Protein AF-A0A8H7Z2L4-F1 (afdb_monomer)

Solvent-accessible surface area (backbone atoms only — not comparable to full-atom values): 18702 Å² total; per-residue (Å²): 104,49,47,48,49,64,94,59,57,79,84,38,68,64,42,48,49,54,36,51,56,53,49,49,40,51,74,58,28,47,62,45,77,66,64,16,61,71,36,66,30,51,65,48,101,89,44,62,66,82,86,81,53,77,44,75,47,91,56,71,69,80,38,80,55,61,40,60,54,26,51,51,49,30,53,49,49,54,54,35,65,42,72,30,76,72,39,66,90,51,100,66,76,43,63,50,88,52,73,88,64,34,40,53,75,31,80,71,80,82,55,75,74,62,64,65,76,72,62,79,84,82,77,90,83,92,80,92,78,92,71,87,84,75,90,73,78,84,77,85,69,69,71,62,61,69,34,44,37,45,41,34,34,30,52,85,93,45,78,43,70,74,59,50,46,72,53,41,45,67,17,77,37,32,37,40,42,24,35,25,47,43,59,73,76,52,83,43,88,92,66,42,78,70,45,57,34,83,63,48,76,43,81,46,88,33,63,35,74,76,50,79,61,52,72,48,65,90,75,30,74,82,48,53,63,59,74,72,65,79,66,96,70,91,78,95,81,79,98,70,96,72,71,82,82,68,75,77,74,85,80,80,73,87,55,87,96,41,60,59,60,78,89,74,78,82,58,67,68,57,54,52,51,51,52,46,46,33,52,37,90,89,14,60,48,47,52,53,56,54,54,57,69,69,55,86,68,125

Organism: Ajellomyces capsulatus (NCBI:txid5037)

Radius of gyration: 29.24 Å; Cα contacts (8 Å, |Δi|>4): 381; chains: 1; bounding box: 84×65×84 Å

pLDDT: mean 75.46, std 21.26, range [26.97, 96.5]

Structure (mmCIF, N/CA/C/O backbone):
data_AF-A0A8H7Z2L4-F1
#
_entry.id   AF-A0A8H7Z2L4-F1
#
loop_
_atom_site.group_PDB
_atom_site.id
_atom_site.type_symbol
_atom_site.label_atom_id
_atom_site.label_alt_id
_atom_site.label_comp_id
_atom_site.label_asym_id
_atom_site.label_entity_id
_atom_site.label_seq_id
_atom_site.pdbx_PDB_ins_code
_atom_site.Cartn_x
_atom_site.Cartn_y
_atom_site.Cartn_z
_atom_site.occupancy
_atom_site.B_iso_or_equiv
_atom_site.auth_seq_id
_atom_site.auth_comp_id
_atom_site.auth_asym_id
_atom_site.auth_atom_id
_atom_site.pdbx_PDB_model_num
ATOM 1 N N . MET A 1 1 ? -0.957 7.665 -10.471 1.00 89.44 1 MET A N 1
ATOM 2 C CA . MET A 1 1 ? -1.686 6.517 -9.924 1.00 89.44 1 MET A CA 1
ATOM 3 C C . MET A 1 1 ? -3.142 6.911 -9.876 1.00 89.44 1 MET A C 1
ATOM 5 O O . MET A 1 1 ? -3.409 8.000 -9.375 1.00 89.44 1 MET A O 1
ATOM 9 N N . SER A 1 2 ? -4.012 6.087 -10.447 1.00 92.75 2 SER A N 1
ATOM 10 C CA . SER A 1 2 ? -5.468 6.255 -10.434 1.00 92.75 2 SER A CA 1
ATOM 11 C C . SER A 1 2 ? -6.105 5.031 -9.784 1.00 92.75 2 SER A C 1
ATOM 13 O O . SER A 1 2 ? -5.589 3.922 -9.945 1.00 92.75 2 SER A O 1
ATOM 15 N N . ILE A 1 3 ? -7.185 5.226 -9.029 1.00 94.94 3 ILE A N 1
ATOM 16 C CA . ILE A 1 3 ? -7.937 4.142 -8.392 1.00 94.94 3 ILE A CA 1
ATOM 17 C C . ILE A 1 3 ? -9.415 4.351 -8.696 1.00 94.94 3 ILE A C 1
ATOM 19 O O . ILE A 1 3 ? -10.016 5.309 -8.220 1.00 94.94 3 ILE A O 1
ATOM 23 N N . GLU A 1 4 ? -9.999 3.428 -9.447 1.00 94.31 4 GLU A N 1
ATOM 24 C CA . GLU A 1 4 ? -11.413 3.420 -9.799 1.00 94.31 4 GLU A CA 1
ATOM 25 C C . GLU A 1 4 ? -12.149 2.428 -8.895 1.00 94.31 4 GLU A C 1
ATOM 27 O O . GLU A 1 4 ? -11.876 1.222 -8.907 1.00 94.31 4 GLU A O 1
ATOM 32 N N . ILE A 1 5 ? -13.077 2.938 -8.079 1.00 93.88 5 ILE A N 1
ATOM 33 C CA . ILE A 1 5 ? -13.900 2.132 -7.171 1.00 93.88 5 ILE A CA 1
ATOM 34 C C . ILE A 1 5 ? -15.350 2.163 -7.665 1.00 93.88 5 ILE A C 1
ATOM 36 O O . ILE A 1 5 ? -15.909 3.246 -7.841 1.00 93.88 5 ILE A O 1
ATOM 40 N N . PRO A 1 6 ? -16.006 1.004 -7.852 1.00 92.88 6 PRO A N 1
ATOM 41 C CA . PRO A 1 6 ? -17.349 0.958 -8.404 1.00 92.88 6 PRO A CA 1
ATOM 42 C C . PRO A 1 6 ? -18.333 1.655 -7.463 1.00 92.88 6 PRO A C 1
ATOM 44 O O . PRO A 1 6 ? -18.422 1.333 -6.278 1.00 92.88 6 PRO A O 1
ATOM 47 N N . GLY A 1 7 ? -19.094 2.602 -8.013 1.00 89.94 7 GLY A N 1
ATOM 48 C CA . GLY A 1 7 ? -20.085 3.385 -7.273 1.00 89.94 7 GLY A CA 1
ATOM 49 C C . GLY A 1 7 ? -19.534 4.624 -6.563 1.00 89.94 7 GLY A C 1
ATOM 50 O O . GLY A 1 7 ? -20.330 5.361 -5.985 1.00 89.94 7 GLY A O 1
ATOM 51 N N . LEU A 1 8 ? -18.224 4.873 -6.626 1.00 91.88 8 LEU A N 1
ATOM 52 C CA . LEU A 1 8 ? -17.616 6.134 -6.210 1.00 91.88 8 LEU A CA 1
ATOM 53 C C . LEU A 1 8 ? -17.169 6.922 -7.438 1.00 91.88 8 LEU A C 1
ATOM 55 O O . LEU A 1 8 ? -16.925 6.359 -8.506 1.00 91.88 8 LEU A O 1
ATOM 59 N N . ARG A 1 9 ? -17.087 8.237 -7.278 1.00 93.19 9 ARG A N 1
ATOM 60 C CA . ARG A 1 9 ? -16.536 9.134 -8.290 1.00 93.19 9 ARG A CA 1
ATOM 61 C C . ARG A 1 9 ? -15.033 9.293 -8.089 1.00 93.19 9 ARG A C 1
ATOM 63 O O . ARG A 1 9 ? -14.535 9.177 -6.971 1.00 93.19 9 ARG A O 1
ATOM 70 N N . ASP A 1 10 ? -14.328 9.647 -9.156 1.00 88.00 10 ASP A N 1
ATOM 71 C CA . ASP A 1 10 ? -12.874 9.851 -9.122 1.00 88.00 10 ASP A CA 1
ATOM 72 C C . ASP A 1 10 ? -12.462 11.021 -8.206 1.00 88.00 10 ASP A C 1
ATOM 74 O O . ASP A 1 10 ? -11.341 11.051 -7.700 1.00 88.00 10 ASP A O 1
ATOM 78 N N . ASP A 1 11 ? -13.369 11.981 -7.976 1.00 90.44 11 ASP A N 1
ATOM 79 C CA . ASP A 1 11 ? -13.186 13.124 -7.075 1.00 90.44 11 ASP A CA 1
ATOM 80 C C . ASP A 1 11 ? -13.625 12.864 -5.620 1.00 90.44 11 ASP A C 1
ATOM 82 O O . ASP A 1 11 ? -13.484 13.751 -4.772 1.00 90.44 11 ASP A O 1
ATOM 86 N N . ASP A 1 12 ? -14.114 11.660 -5.297 1.00 93.62 12 ASP A N 1
ATOM 87 C CA . ASP A 1 12 ? -14.439 11.293 -3.918 1.00 93.62 12 ASP A CA 1
ATOM 88 C C . ASP A 1 12 ? -13.169 11.173 -3.058 1.00 93.62 12 ASP A C 1
ATOM 90 O O . ASP A 1 12 ? -12.088 10.780 -3.504 1.00 93.62 12 ASP A O 1
ATOM 94 N N . SER A 1 13 ? -13.298 11.472 -1.764 1.00 91.00 13 SER A N 1
ATOM 95 C CA . SER A 1 13 ? -12.153 11.523 -0.847 1.00 91.00 13 SER A CA 1
ATOM 96 C C . SER A 1 13 ? -11.443 10.179 -0.672 1.00 91.00 13 SER A C 1
ATOM 98 O O . SER A 1 13 ? -10.229 10.155 -0.480 1.00 91.00 13 SER A O 1
ATOM 100 N N . LEU A 1 14 ? -12.174 9.060 -0.736 1.00 89.94 14 LEU A N 1
ATOM 101 C CA . LEU A 1 14 ? -11.621 7.728 -0.495 1.00 89.94 14 LEU A CA 1
ATOM 102 C C . LEU A 1 14 ? -10.642 7.284 -1.604 1.00 89.94 14 LEU A C 1
ATOM 104 O O . LEU A 1 14 ? -9.498 6.985 -1.253 1.00 89.94 14 LEU A O 1
ATOM 108 N N . PRO A 1 15 ? -11.010 7.259 -2.904 1.00 93.19 15 PRO A N 1
ATOM 109 C CA . PRO A 1 15 ? -10.070 6.948 -3.984 1.00 93.19 15 PRO A CA 1
ATOM 110 C C . PRO A 1 15 ? -8.834 7.854 -3.994 1.00 93.19 15 PRO A C 1
ATOM 112 O O . PRO A 1 15 ? -7.710 7.358 -4.091 1.00 93.19 15 PRO A O 1
ATOM 115 N N . VAL A 1 16 ? -9.027 9.166 -3.813 1.00 93.25 16 VAL A N 1
ATOM 116 C CA . VAL A 1 16 ? -7.931 10.149 -3.767 1.00 93.25 16 VAL A CA 1
ATOM 117 C C . VAL A 1 16 ? -6.978 9.855 -2.607 1.00 93.25 16 VAL A C 1
ATOM 119 O O . VAL A 1 16 ? -5.761 9.823 -2.790 1.00 93.25 16 VAL A O 1
ATOM 122 N N . PHE A 1 17 ? -7.516 9.593 -1.414 1.00 92.75 17 PHE A N 1
ATOM 123 C CA . PHE A 1 17 ? -6.707 9.284 -0.239 1.00 92.75 17 PHE A CA 1
ATOM 124 C C . PHE A 1 17 ? -5.927 7.976 -0.411 1.00 92.75 17 PHE A C 1
ATOM 126 O O . PHE A 1 17 ? -4.723 7.955 -0.167 1.00 92.75 17 PHE A O 1
ATOM 133 N N . LEU A 1 18 ? -6.575 6.908 -0.888 1.00 94.00 18 LEU A N 1
ATOM 134 C CA . LEU A 1 18 ? -5.918 5.622 -1.152 1.00 94.00 18 LEU A CA 1
ATOM 135 C C . LEU A 1 18 ? -4.778 5.768 -2.169 1.00 94.00 18 LEU A C 1
ATOM 137 O O . LEU A 1 18 ? -3.691 5.228 -1.951 1.00 94.00 18 LEU A O 1
ATOM 141 N N . ALA A 1 19 ? -4.995 6.541 -3.238 1.00 94.12 19 ALA A N 1
ATOM 142 C CA . ALA A 1 19 ? -3.983 6.782 -4.261 1.00 94.12 19 ALA A CA 1
ATOM 143 C C . ALA A 1 19 ? -2.753 7.490 -3.678 1.00 94.12 19 ALA A C 1
ATOM 145 O O . ALA A 1 19 ? -1.621 7.097 -3.965 1.00 94.12 19 ALA A O 1
ATOM 146 N N . GLU A 1 20 ? -2.951 8.485 -2.813 1.00 92.75 20 GLU A N 1
ATOM 147 C CA . GLU A 1 20 ? -1.846 9.196 -2.164 1.00 92.75 20 GLU A CA 1
ATOM 148 C C . GLU A 1 20 ? -1.133 8.353 -1.094 1.00 92.75 20 GLU A C 1
ATOM 150 O O . GLU A 1 20 ? 0.095 8.413 -0.991 1.00 92.75 20 GLU A O 1
ATOM 155 N N . MET A 1 21 ? -1.850 7.501 -0.349 1.00 91.94 21 MET A N 1
ATOM 156 C CA . MET A 1 21 ? -1.228 6.552 0.588 1.00 91.94 21 MET A CA 1
ATOM 157 C C . MET A 1 21 ? -0.293 5.572 -0.127 1.00 91.94 21 MET A C 1
ATOM 159 O O . MET A 1 21 ? 0.828 5.335 0.325 1.00 91.94 21 MET A O 1
ATOM 163 N N . MET A 1 22 ? -0.746 5.013 -1.250 1.00 92.44 22 MET A N 1
ATOM 164 C CA . MET A 1 22 ? 0.040 4.068 -2.042 1.00 92.44 22 MET A CA 1
ATOM 165 C C . MET A 1 22 ? 1.207 4.755 -2.755 1.00 92.44 22 MET A C 1
ATOM 167 O O . MET A 1 22 ? 2.320 4.226 -2.775 1.00 92.44 22 MET A O 1
ATOM 171 N N . ARG A 1 23 ? 0.979 5.956 -3.301 1.00 92.00 23 ARG A N 1
ATOM 172 C CA . ARG A 1 23 ? 2.022 6.770 -3.937 1.00 92.00 23 ARG A CA 1
ATOM 173 C C . ARG A 1 23 ? 3.150 7.093 -2.962 1.00 92.00 23 ARG A C 1
ATOM 175 O O . ARG A 1 23 ? 4.311 6.939 -3.330 1.00 92.00 23 ARG A O 1
ATOM 182 N N . GLU A 1 24 ? 2.829 7.525 -1.743 1.00 91.06 24 GLU A N 1
ATOM 183 C CA . GLU A 1 24 ? 3.844 7.830 -0.731 1.00 91.06 24 GLU A CA 1
ATOM 184 C C . GLU A 1 24 ? 4.707 6.602 -0.433 1.00 91.06 24 GLU A C 1
ATOM 186 O O . GLU A 1 24 ? 5.932 6.706 -0.464 1.00 91.06 24 GLU A O 1
ATOM 191 N N . ALA A 1 25 ? 4.093 5.436 -0.201 1.00 89.81 25 ALA A N 1
ATOM 192 C CA . ALA A 1 25 ? 4.841 4.211 0.068 1.00 89.81 25 ALA A CA 1
ATOM 193 C C . ALA A 1 25 ? 5.831 3.899 -1.068 1.00 89.81 25 ALA A C 1
ATOM 195 O O . ALA A 1 25 ? 6.993 3.598 -0.802 1.00 89.81 25 ALA A O 1
ATOM 196 N N . LEU A 1 26 ? 5.402 4.043 -2.328 1.00 89.62 26 LEU A N 1
ATOM 197 C CA . LEU A 1 26 ? 6.245 3.830 -3.510 1.00 89.62 26 LEU A CA 1
ATOM 198 C C . LEU A 1 26 ? 7.384 4.848 -3.641 1.00 89.62 26 LEU A C 1
ATOM 200 O O . LEU A 1 26 ? 8.468 4.480 -4.087 1.00 89.62 26 LEU A O 1
ATOM 204 N N . MET A 1 27 ? 7.156 6.107 -3.260 1.00 86.19 27 MET A N 1
ATOM 205 C CA . MET A 1 27 ? 8.178 7.159 -3.315 1.00 86.19 27 MET A CA 1
ATOM 206 C C . MET A 1 27 ? 9.225 7.030 -2.208 1.00 86.19 27 MET A C 1
ATOM 208 O O . MET A 1 27 ? 10.378 7.379 -2.428 1.00 86.19 27 MET A O 1
ATOM 212 N N . VAL A 1 28 ? 8.832 6.542 -1.030 1.00 84.19 28 VAL A N 1
ATOM 213 C CA . VAL A 1 28 ? 9.7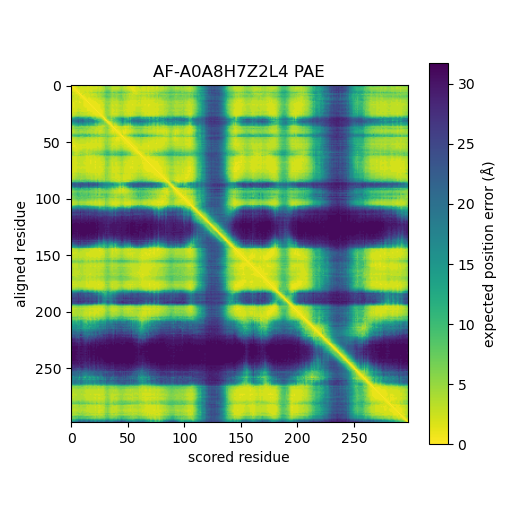28 6.375 0.129 1.00 84.19 28 VAL A CA 1
ATOM 214 C C . VAL A 1 28 ? 10.465 5.029 0.088 1.00 84.19 28 VAL A C 1
ATOM 216 O O . VAL A 1 28 ? 11.451 4.827 0.797 1.00 84.19 28 VAL A O 1
ATOM 219 N N . SER A 1 29 ? 9.999 4.087 -0.736 1.00 76.38 29 SER A N 1
ATOM 220 C CA . SER A 1 29 ? 10.574 2.749 -0.836 1.00 76.38 29 SER A CA 1
ATOM 221 C C . SER A 1 29 ? 11.947 2.752 -1.511 1.00 76.38 29 SER A C 1
ATOM 223 O O . SER A 1 29 ? 12.057 2.768 -2.737 1.00 76.38 29 SER A O 1
ATOM 225 N N . GLY A 1 30 ? 12.985 2.637 -0.687 1.00 66.12 30 GLY A N 1
ATOM 226 C CA . GLY A 1 30 ? 14.368 2.395 -1.080 1.00 66.12 30 GLY A CA 1
ATOM 227 C C . GLY A 1 30 ? 15.354 2.883 -0.017 1.00 66.12 30 GLY A C 1
ATOM 228 O O . GLY A 1 30 ? 14.992 3.541 0.966 1.00 66.12 30 GLY A O 1
ATOM 229 N N . SER A 1 31 ? 16.613 2.503 -0.192 1.00 57.50 31 SER A N 1
ATOM 230 C CA . SER A 1 31 ? 17.728 2.827 0.711 1.00 57.50 31 SER A CA 1
ATOM 231 C C . SER A 1 31 ? 18.917 3.455 -0.027 1.00 57.50 31 SER A C 1
ATOM 233 O O . SER A 1 31 ? 19.991 3.602 0.551 1.00 57.50 31 SER A O 1
ATOM 235 N N . GLY A 1 32 ? 18.721 3.885 -1.280 1.00 59.19 32 GLY A N 1
ATOM 236 C CA . GLY A 1 32 ? 19.739 4.542 -2.098 1.00 59.19 32 GLY A CA 1
ATOM 237 C C . GLY A 1 32 ? 19.200 5.060 -3.436 1.00 59.19 32 GLY A C 1
ATOM 238 O O . GLY A 1 32 ? 18.188 4.579 -3.942 1.00 59.19 32 GLY A O 1
ATOM 239 N N . GLU A 1 33 ? 19.919 6.011 -4.037 1.00 57.28 33 GLU A N 1
ATOM 240 C CA . GLU A 1 33 ? 19.506 6.772 -5.232 1.00 57.28 33 GLU A CA 1
ATOM 241 C C . GLU A 1 33 ? 19.204 5.898 -6.468 1.00 57.28 33 GLU A C 1
ATOM 243 O O . GLU A 1 33 ? 18.360 6.258 -7.285 1.00 57.28 33 GLU A O 1
ATOM 248 N N . ARG A 1 34 ? 19.849 4.725 -6.595 1.00 60.97 34 ARG A N 1
ATOM 249 C CA . ARG A 1 34 ? 19.601 3.738 -7.671 1.00 60.97 34 ARG A CA 1
ATOM 250 C C . ARG A 1 34 ? 18.663 2.594 -7.277 1.00 60.97 34 ARG A C 1
ATOM 252 O O . ARG A 1 34 ? 18.166 1.885 -8.150 1.00 60.97 34 ARG A O 1
ATOM 259 N N . ASP A 1 35 ? 18.429 2.414 -5.982 1.00 64.50 35 ASP A N 1
ATOM 260 C CA . ASP A 1 35 ? 17.681 1.275 -5.445 1.00 64.50 35 ASP A CA 1
ATOM 261 C C . ASP A 1 35 ? 16.185 1.582 -5.312 1.00 64.50 35 ASP A C 1
ATOM 263 O O . ASP A 1 35 ? 15.356 0.668 -5.361 1.00 64.50 35 ASP A O 1
ATOM 267 N N . GLU A 1 36 ? 15.847 2.868 -5.206 1.00 76.06 36 GLU A N 1
ATOM 268 C CA . GLU A 1 36 ? 14.486 3.396 -5.268 1.00 76.06 36 GLU A CA 1
ATOM 269 C C . GLU A 1 36 ? 13.840 3.171 -6.641 1.00 76.06 36 GLU A C 1
ATOM 271 O O . GLU A 1 36 ? 14.505 3.168 -7.682 1.00 76.06 36 GLU A O 1
ATOM 276 N N . LEU A 1 37 ? 12.504 3.070 -6.659 1.00 84.25 37 LEU A N 1
ATOM 277 C CA . LEU A 1 37 ? 11.729 2.992 -7.902 1.00 84.25 37 LEU A CA 1
ATOM 278 C C . LEU A 1 37 ? 12.118 4.120 -8.868 1.00 84.25 37 LEU A C 1
ATOM 280 O O . LEU A 1 37 ? 12.295 3.875 -10.053 1.00 84.25 37 LEU A O 1
ATOM 284 N N . LYS A 1 38 ? 12.318 5.341 -8.358 1.00 84.88 38 LYS A N 1
ATOM 285 C CA . LYS A 1 38 ? 12.726 6.498 -9.162 1.00 84.88 38 LYS A CA 1
ATOM 286 C C . LYS A 1 38 ? 14.061 6.270 -9.875 1.00 84.88 38 LYS A C 1
ATOM 288 O O . LYS A 1 38 ? 14.148 6.548 -11.066 1.00 84.88 38 LYS A O 1
ATOM 293 N N . GLY A 1 39 ? 15.067 5.753 -9.170 1.00 84.31 39 GLY A N 1
ATOM 294 C CA . GLY A 1 39 ? 16.392 5.489 -9.731 1.00 84.31 39 GLY A CA 1
ATOM 295 C C . GLY A 1 39 ? 16.359 4.480 -10.875 1.00 84.31 39 GLY A C 1
ATOM 296 O O . GLY A 1 39 ? 17.049 4.654 -11.873 1.00 84.31 39 GLY A O 1
ATOM 297 N N . ARG A 1 40 ? 15.486 3.472 -10.771 1.00 84.81 40 ARG A N 1
ATOM 298 C CA . ARG A 1 40 ? 15.305 2.419 -11.789 1.00 84.81 40 ARG A CA 1
ATOM 299 C C . ARG A 1 40 ? 14.642 2.901 -13.072 1.00 84.81 40 ARG A C 1
ATOM 301 O O . ARG A 1 40 ? 14.756 2.247 -14.101 1.00 84.81 40 ARG A O 1
ATOM 308 N N . LEU A 1 41 ? 13.916 4.010 -13.002 1.00 90.56 41 LEU A N 1
ATOM 309 C CA . LEU A 1 41 ? 13.237 4.586 -14.156 1.00 90.56 41 LEU A CA 1
ATOM 310 C C . LEU A 1 41 ? 14.120 5.565 -14.924 1.00 90.56 41 LEU A C 1
ATOM 312 O O . LEU A 1 41 ? 13.740 5.977 -16.014 1.00 90.56 41 LEU A O 1
ATOM 316 N N . VAL A 1 42 ? 15.282 5.943 -14.394 1.00 90.25 42 VAL A N 1
ATOM 317 C CA . VAL A 1 42 ? 16.217 6.817 -15.105 1.00 90.25 42 VAL A CA 1
ATOM 318 C 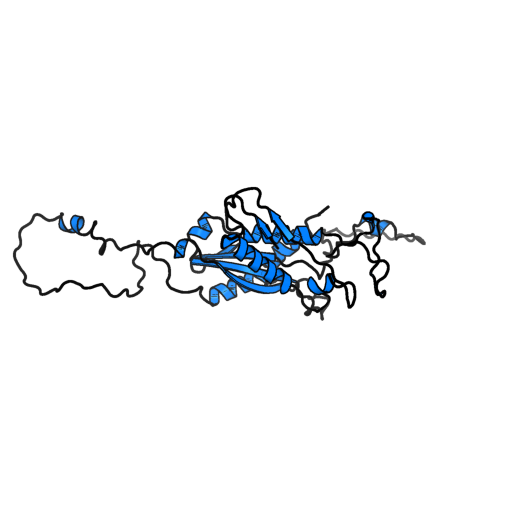C . VAL A 1 42 ? 16.884 6.035 -16.235 1.00 90.25 42 VAL A C 1
ATOM 320 O O . VAL A 1 42 ? 17.409 4.948 -16.012 1.00 90.25 42 VAL A O 1
ATOM 323 N N . ILE A 1 43 ? 16.867 6.604 -17.440 1.00 88.81 43 ILE A N 1
ATOM 324 C CA . ILE A 1 43 ? 17.551 6.049 -18.614 1.00 88.81 43 ILE A CA 1
ATOM 325 C C . ILE A 1 43 ? 18.915 6.729 -18.743 1.00 88.81 43 ILE A C 1
ATOM 327 O O . ILE A 1 43 ? 19.949 6.074 -18.660 1.00 88.81 43 ILE A O 1
ATOM 331 N N . ASN A 1 44 ? 18.917 8.058 -18.871 1.00 87.12 44 ASN A N 1
ATOM 332 C CA . ASN A 1 44 ? 20.118 8.891 -18.928 1.00 87.12 44 ASN A CA 1
ATOM 333 C C . ASN A 1 44 ? 19.844 10.266 -18.275 1.00 87.12 44 ASN A C 1
ATOM 335 O O . ASN A 1 44 ? 18.839 10.448 -17.588 1.00 87.12 44 ASN A O 1
ATOM 339 N N . GLY A 1 45 ? 20.731 11.250 -18.464 1.00 85.00 45 GLY A N 1
ATOM 340 C CA . GLY A 1 45 ? 20.576 12.586 -17.868 1.00 85.00 45 GLY A CA 1
ATOM 341 C C . GLY A 1 45 ? 19.370 13.397 -18.372 1.00 85.00 45 GLY A C 1
ATOM 342 O O . GLY A 1 45 ? 18.962 14.340 -17.695 1.00 85.00 45 GLY A O 1
ATOM 343 N N . GLY A 1 46 ? 18.803 13.049 -19.532 1.00 87.81 46 GLY A N 1
ATOM 344 C CA . GLY A 1 46 ? 17.664 13.744 -20.146 1.00 87.81 46 GLY A CA 1
ATOM 345 C C . GLY A 1 46 ? 16.359 12.943 -20.155 1.00 87.81 46 GLY A C 1
ATOM 346 O O . GLY A 1 46 ? 15.281 13.533 -20.216 1.00 87.81 46 GLY A O 1
ATOM 347 N N . TRP A 1 47 ? 16.437 11.615 -20.050 1.00 89.69 47 TRP A N 1
ATOM 348 C CA . TRP A 1 47 ? 15.314 10.708 -20.273 1.00 89.69 47 TRP A CA 1
ATOM 349 C C . TRP A 1 47 ? 15.062 9.786 -19.079 1.00 89.69 47 TRP A C 1
ATOM 351 O O . TRP A 1 47 ? 15.979 9.261 -18.445 1.00 89.69 47 TRP A O 1
ATOM 361 N N . HIS A 1 48 ? 13.783 9.562 -18.791 1.00 91.94 48 HIS A N 1
ATOM 362 C CA . HIS A 1 48 ? 13.323 8.628 -17.772 1.00 91.94 48 HIS A CA 1
ATOM 363 C C . HIS A 1 48 ? 11.980 8.019 -18.173 1.00 91.94 48 HIS A C 1
ATOM 365 O O . HIS A 1 48 ? 11.176 8.636 -18.876 1.00 91.94 48 HIS A O 1
ATOM 371 N N . TRP A 1 49 ? 11.714 6.820 -17.678 1.00 92.31 49 TRP A N 1
ATOM 372 C CA . TRP A 1 49 ? 10.427 6.164 -17.790 1.00 92.31 49 TRP A CA 1
ATOM 373 C C . TRP A 1 49 ? 9.395 6.836 -16.891 1.00 92.31 49 TRP A C 1
ATOM 375 O O . TRP A 1 49 ? 9.631 7.103 -15.710 1.00 92.31 49 TRP A O 1
ATOM 385 N N . ARG A 1 50 ? 8.196 7.041 -17.433 1.00 93.06 50 ARG A N 1
ATOM 386 C CA . ARG A 1 50 ? 7.023 7.430 -16.654 1.00 93.06 50 ARG A CA 1
ATOM 387 C C . ARG A 1 50 ? 6.082 6.240 -16.541 1.00 93.06 50 ARG A C 1
ATOM 389 O O . ARG A 1 50 ? 5.485 5.828 -17.528 1.00 93.06 50 ARG A O 1
ATOM 396 N N . ILE A 1 51 ? 5.933 5.717 -15.327 1.00 92.62 51 ILE A N 1
ATOM 397 C CA . ILE A 1 51 ? 4.998 4.626 -15.047 1.00 92.62 51 ILE A CA 1
ATOM 398 C C . ILE A 1 51 ? 3.635 5.194 -14.655 1.00 92.62 51 ILE A C 1
ATOM 400 O O . ILE A 1 51 ? 3.522 6.066 -13.788 1.00 92.62 51 ILE A O 1
ATOM 404 N N . TYR A 1 52 ? 2.597 4.645 -15.276 1.00 94.88 52 TYR A N 1
ATOM 405 C CA . TYR A 1 52 ? 1.205 4.842 -14.905 1.00 94.88 52 TYR A CA 1
ATOM 406 C C . TYR A 1 52 ? 0.716 3.559 -14.228 1.00 94.88 52 TYR A C 1
ATOM 408 O O . TYR A 1 52 ? 0.918 2.465 -14.745 1.00 94.88 52 TYR A O 1
ATOM 416 N N . ILE A 1 53 ? 0.157 3.702 -13.026 1.00 94.69 53 ILE A N 1
ATOM 417 C CA . ILE A 1 53 ? -0.428 2.601 -12.255 1.00 94.69 53 ILE A CA 1
ATOM 418 C C . ILE A 1 53 ? -1.903 2.936 -12.109 1.00 94.69 53 ILE A C 1
ATOM 420 O O . ILE A 1 53 ? -2.248 3.837 -11.338 1.00 94.69 53 ILE A O 1
ATOM 424 N N . ASP A 1 54 ? -2.730 2.236 -12.868 1.00 95.25 54 ASP A N 1
ATOM 425 C CA . ASP A 1 54 ? -4.174 2.419 -12.889 1.00 95.25 54 ASP A CA 1
ATOM 426 C C . ASP A 1 54 ? -4.818 1.163 -12.311 1.00 95.25 54 ASP A C 1
ATOM 428 O O . ASP A 1 54 ? -4.549 0.045 -12.758 1.00 95.25 54 ASP A O 1
ATOM 432 N N . ILE A 1 55 ? -5.602 1.344 -11.252 1.00 95.06 55 ILE A N 1
ATOM 433 C CA . ILE A 1 55 ? -6.195 0.249 -10.494 1.00 95.06 55 ILE A CA 1
ATOM 434 C C . ILE A 1 55 ? -7.708 0.329 -10.631 1.00 95.06 55 ILE A C 1
ATOM 436 O O . ILE A 1 55 ? -8.309 1.335 -10.273 1.00 95.06 55 ILE A O 1
ATOM 440 N N . LEU A 1 56 ? -8.317 -0.760 -11.089 1.00 94.62 56 LEU A N 1
ATOM 441 C CA . LEU A 1 56 ? -9.764 -0.903 -11.202 1.00 94.62 56 LEU A CA 1
ATOM 442 C C . LEU A 1 56 ? -10.252 -1.965 -10.215 1.00 94.62 56 LEU A C 1
ATOM 444 O O . LEU A 1 56 ? -9.901 -3.142 -10.338 1.00 94.62 56 LEU A O 1
ATOM 448 N N . LEU A 1 57 ? -11.085 -1.572 -9.249 1.00 93.00 57 LEU A N 1
ATOM 449 C CA . LEU A 1 57 ? -11.796 -2.535 -8.410 1.00 93.00 57 LEU A CA 1
ATOM 450 C C . LEU A 1 57 ? -13.012 -3.059 -9.180 1.00 93.00 57 LEU A C 1
ATOM 452 O O . LEU A 1 57 ? -13.897 -2.306 -9.568 1.00 93.00 57 LEU A O 1
ATOM 456 N N . VAL A 1 58 ? -13.084 -4.374 -9.375 1.00 92.69 58 VAL A N 1
ATOM 457 C CA . VAL A 1 58 ? -14.197 -4.993 -10.119 1.00 92.69 58 VAL A CA 1
ATOM 458 C C . VAL A 1 58 ? -15.482 -5.042 -9.287 1.00 92.69 58 VAL A C 1
ATOM 460 O O . VAL A 1 58 ? -16.582 -4.936 -9.823 1.00 92.69 58 VAL A O 1
ATOM 463 N N . SER A 1 59 ? -15.357 -5.197 -7.969 1.00 91.44 59 SER A N 1
ATOM 464 C CA . SER A 1 59 ? -16.482 -5.282 -7.040 1.00 91.44 59 SER A CA 1
ATOM 465 C C . SER A 1 59 ? -16.348 -4.262 -5.913 1.00 91.44 59 SER A C 1
ATOM 467 O O . SER A 1 59 ? -15.223 -3.911 -5.543 1.00 91.44 59 SER A O 1
ATOM 469 N N . PRO A 1 60 ? -17.470 -3.833 -5.307 1.00 88.25 60 PRO A N 1
ATOM 470 C CA . PRO A 1 60 ? -17.426 -3.036 -4.091 1.00 88.25 60 PRO A CA 1
ATOM 471 C C . PRO A 1 60 ? -16.588 -3.744 -3.016 1.00 88.25 60 PRO A C 1
ATOM 473 O O . PRO A 1 60 ? -16.737 -4.958 -2.832 1.00 88.25 60 PRO A O 1
ATOM 476 N N . PRO A 1 61 ? -15.694 -3.026 -2.320 1.00 87.69 61 PRO A N 1
ATOM 477 C CA . PRO A 1 61 ? -14.815 -3.639 -1.340 1.00 87.69 61 PRO A CA 1
ATOM 478 C C . PRO A 1 61 ? -15.613 -4.090 -0.109 1.00 87.69 61 PRO A C 1
ATOM 480 O O . PRO A 1 61 ? -16.450 -3.351 0.412 1.00 87.69 61 PRO A O 1
ATOM 483 N N . LEU A 1 62 ? -15.362 -5.320 0.351 1.00 87.62 62 LEU A N 1
ATOM 484 C CA . LEU A 1 62 ? -16.008 -5.867 1.548 1.00 87.62 62 LEU A CA 1
ATOM 485 C C . LEU A 1 62 ? -15.400 -5.288 2.829 1.00 87.62 62 LEU A C 1
ATOM 487 O O . LEU A 1 62 ? -16.140 -5.000 3.759 1.00 87.62 62 LEU A O 1
ATOM 491 N N . SER A 1 63 ? -14.083 -5.077 2.861 1.00 89.75 63 SER A N 1
ATOM 492 C CA . SER A 1 63 ? -13.320 -4.435 3.940 1.00 89.75 63 SER A CA 1
ATOM 493 C C . SER A 1 63 ? -12.554 -3.216 3.403 1.00 89.75 63 SER A C 1
ATOM 495 O O . SER A 1 63 ? -12.782 -2.780 2.275 1.00 89.75 63 SER A O 1
ATOM 497 N N . TYR A 1 64 ? -11.666 -2.611 4.196 1.00 92.69 64 TYR A N 1
ATOM 498 C CA . TYR A 1 64 ? -10.871 -1.481 3.717 1.00 92.69 64 TYR A CA 1
ATOM 499 C C . TYR A 1 64 ? -9.869 -1.955 2.641 1.00 92.69 64 TYR A C 1
ATOM 501 O O . TYR A 1 64 ? -9.047 -2.823 2.929 1.00 92.69 64 TYR A O 1
ATOM 509 N N . PRO A 1 65 ? -9.896 -1.411 1.409 1.00 94.25 65 PRO A N 1
ATOM 510 C CA . PRO A 1 65 ? -9.253 -2.048 0.254 1.00 94.25 65 PRO A CA 1
ATOM 511 C C . PRO A 1 65 ? -7.723 -1.924 0.221 1.00 94.25 65 PRO A C 1
ATOM 513 O O . PRO A 1 65 ? -7.076 -2.575 -0.593 1.00 94.25 65 PRO A O 1
ATOM 516 N N . LEU A 1 66 ? -7.122 -1.095 1.077 1.00 93.69 66 LEU A N 1
ATOM 517 C CA . LEU A 1 66 ? -5.707 -0.725 0.983 1.00 93.69 66 LEU A CA 1
ATOM 518 C C . LEU A 1 66 ? -4.716 -1.909 0.967 1.00 93.69 66 LEU A C 1
ATOM 520 O O . LEU A 1 66 ? -3.835 -1.880 0.106 1.00 93.69 66 LEU A O 1
ATOM 524 N N . PRO A 1 67 ? -4.832 -2.955 1.815 1.00 93.62 67 PRO A N 1
ATOM 525 C CA . PRO A 1 67 ? -3.941 -4.117 1.731 1.00 93.62 67 PRO A CA 1
ATOM 526 C C . PRO A 1 67 ? -4.014 -4.817 0.378 1.00 93.62 67 PRO A C 1
ATOM 528 O O . PRO A 1 67 ? -2.986 -5.104 -0.228 1.00 93.62 67 PRO A O 1
ATOM 531 N N . LEU A 1 68 ? -5.227 -5.028 -0.140 1.00 94.50 68 LEU A N 1
ATOM 532 C CA . LEU A 1 68 ? -5.441 -5.667 -1.436 1.00 94.50 68 LEU A CA 1
ATOM 533 C C . LEU A 1 68 ? -4.805 -4.847 -2.564 1.00 94.50 68 LEU A C 1
ATOM 535 O O . LEU A 1 68 ? -4.103 -5.395 -3.415 1.00 94.50 68 LEU A O 1
ATOM 539 N N . LEU A 1 69 ? -5.010 -3.529 -2.553 1.00 95.31 69 LEU A N 1
ATOM 540 C CA . LEU A 1 69 ? -4.428 -2.625 -3.547 1.00 95.31 69 LEU A CA 1
ATOM 541 C C . LEU A 1 69 ? -2.898 -2.612 -3.468 1.00 95.31 69 LEU A C 1
ATOM 543 O O . LEU A 1 69 ? -2.212 -2.613 -4.492 1.00 95.31 69 LEU A O 1
ATOM 547 N N . SER A 1 70 ? -2.349 -2.648 -2.256 1.00 95.38 70 SER A N 1
ATOM 548 C CA . SER A 1 70 ? -0.907 -2.689 -2.043 1.00 95.38 70 SER A CA 1
ATOM 549 C C . SER A 1 70 ? -0.282 -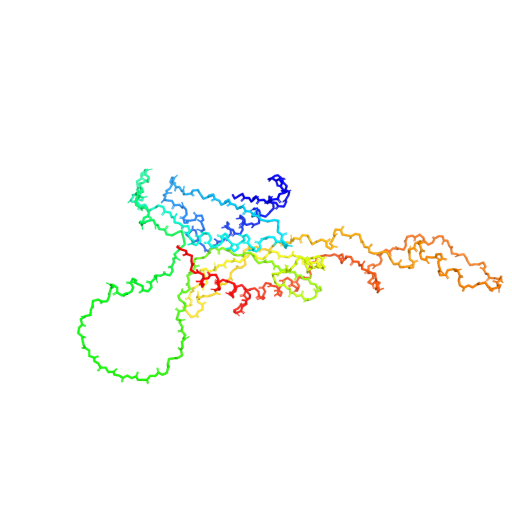3.995 -2.543 1.00 95.38 70 SER A C 1
ATOM 551 O O . SER A 1 70 ? 0.686 -3.948 -3.303 1.00 95.38 70 SER A O 1
ATOM 553 N N . LEU A 1 71 ? -0.864 -5.148 -2.201 1.00 93.88 71 LEU A N 1
ATOM 554 C CA . LEU A 1 71 ? -0.386 -6.460 -2.652 1.00 93.88 71 LEU A CA 1
ATOM 555 C C . LEU A 1 71 ? -0.485 -6.611 -4.175 1.00 93.88 71 LEU A C 1
ATOM 557 O O . LEU A 1 71 ? 0.462 -7.058 -4.819 1.00 93.88 71 LEU A O 1
ATOM 561 N N . THR A 1 72 ? -1.604 -6.197 -4.770 1.00 93.81 72 THR A N 1
ATOM 562 C CA . THR A 1 72 ? -1.778 -6.236 -6.232 1.00 93.81 72 THR A CA 1
ATOM 563 C C . THR A 1 72 ? -0.780 -5.329 -6.946 1.00 93.81 72 THR A C 1
ATOM 565 O O . THR A 1 72 ? -0.180 -5.751 -7.930 1.00 93.81 72 THR A O 1
ATOM 568 N N . THR A 1 73 ? -0.519 -4.130 -6.419 1.00 94.69 73 THR A N 1
ATOM 569 C CA . THR A 1 73 ? 0.509 -3.225 -6.963 1.00 94.69 73 THR A CA 1
ATOM 570 C C . THR A 1 73 ? 1.908 -3.815 -6.843 1.00 94.69 73 THR A C 1
ATOM 572 O O . THR A 1 73 ? 2.693 -3.722 -7.785 1.00 94.69 73 THR A O 1
ATOM 575 N N . HIS A 1 74 ? 2.221 -4.459 -5.717 1.00 93.62 74 HIS A N 1
ATOM 576 C CA . HIS A 1 74 ? 3.492 -5.149 -5.528 1.00 93.62 74 HIS A CA 1
ATOM 577 C C . HIS A 1 74 ? 3.699 -6.229 -6.597 1.00 93.62 74 HIS A C 1
ATOM 579 O O . HIS A 1 74 ? 4.714 -6.224 -7.293 1.00 93.62 74 HIS A O 1
ATOM 585 N N . LEU A 1 75 ? 2.718 -7.118 -6.780 1.00 92.94 75 LEU A N 1
ATOM 586 C CA . LEU A 1 75 ? 2.785 -8.182 -7.785 1.00 92.94 75 LEU A CA 1
ATOM 587 C C . LEU A 1 75 ? 2.838 -7.631 -9.213 1.00 92.94 75 LEU A C 1
ATOM 589 O O . LEU A 1 75 ? 3.634 -8.109 -10.022 1.00 92.94 75 LEU A O 1
ATOM 593 N N . ALA A 1 76 ? 2.047 -6.596 -9.509 1.00 93.75 76 ALA A N 1
ATOM 594 C CA . ALA A 1 76 ? 2.063 -5.936 -10.808 1.00 93.75 76 ALA A CA 1
ATOM 595 C C . ALA A 1 76 ? 3.468 -5.411 -11.124 1.00 93.75 76 ALA A C 1
ATOM 597 O O . ALA A 1 76 ? 4.032 -5.781 -12.150 1.00 93.75 76 ALA A O 1
ATOM 598 N N . LEU A 1 77 ? 4.081 -4.661 -10.200 1.00 91.94 77 LEU A N 1
ATOM 599 C CA . LEU A 1 77 ? 5.431 -4.119 -10.364 1.00 91.94 77 LEU A CA 1
ATOM 600 C C . LEU A 1 77 ? 6.506 -5.206 -10.496 1.00 91.94 77 LEU A C 1
ATOM 602 O O . LEU A 1 77 ? 7.435 -5.033 -11.284 1.00 91.94 77 LEU A O 1
ATOM 606 N N . LEU A 1 78 ? 6.379 -6.333 -9.787 1.00 89.75 78 LEU A N 1
ATOM 607 C CA . LEU A 1 78 ? 7.270 -7.487 -9.973 1.00 89.75 78 LEU A CA 1
ATOM 608 C C . LEU A 1 78 ? 7.150 -8.116 -11.369 1.00 89.75 78 LEU A C 1
ATOM 610 O O . LEU A 1 78 ? 8.117 -8.685 -11.883 1.00 89.75 78 LEU A O 1
ATOM 614 N N . SER A 1 79 ? 5.969 -8.026 -11.981 1.00 90.38 79 SER A N 1
ATOM 615 C CA . SER A 1 79 ? 5.712 -8.566 -13.316 1.00 90.38 79 SER A CA 1
ATOM 616 C C . SER A 1 79 ? 5.976 -7.591 -14.461 1.00 90.38 79 SER A C 1
ATOM 618 O O . SER A 1 79 ? 6.107 -8.028 -15.605 1.00 90.38 79 SER A O 1
ATOM 620 N N . THR A 1 80 ? 6.108 -6.297 -14.165 1.00 92.19 80 THR A N 1
ATOM 621 C CA . THR A 1 80 ? 6.339 -5.250 -15.161 1.00 92.19 80 THR A CA 1
ATOM 622 C C . THR A 1 80 ? 7.685 -5.426 -15.857 1.00 92.19 80 THR A C 1
ATOM 624 O O . THR A 1 80 ? 8.737 -5.494 -15.213 1.00 92.19 80 THR A O 1
ATOM 627 N N . LYS A 1 81 ? 7.645 -5.438 -17.191 1.00 91.94 81 LYS A N 1
ATOM 628 C CA . LYS A 1 81 ? 8.818 -5.383 -18.064 1.00 91.94 81 LYS A CA 1
ATOM 629 C C . LYS A 1 81 ? 8.955 -4.002 -18.690 1.00 91.94 81 LYS A C 1
ATOM 631 O O . LYS A 1 81 ? 7.949 -3.378 -19.026 1.00 91.94 81 LYS A O 1
ATOM 636 N N . LEU A 1 82 ? 10.191 -3.561 -18.869 1.00 91.69 82 LEU A N 1
ATOM 637 C CA . LEU A 1 82 ? 10.552 -2.376 -19.630 1.00 91.69 82 LEU A CA 1
ATOM 638 C C . LEU A 1 82 ? 11.304 -2.798 -20.902 1.00 91.69 82 LEU A C 1
ATOM 640 O O . LEU A 1 82 ? 12.083 -3.757 -20.850 1.00 91.69 82 LEU A O 1
ATOM 644 N N . PRO A 1 83 ? 11.093 -2.108 -22.038 1.00 92.06 83 PRO A N 1
ATOM 645 C CA . PRO A 1 83 ? 11.886 -2.324 -23.242 1.00 92.06 83 PRO A CA 1
ATOM 646 C C . PRO A 1 83 ? 13.382 -2.219 -22.944 1.00 92.06 83 PRO A C 1
ATOM 648 O O . PRO A 1 83 ? 13.823 -1.313 -22.230 1.00 92.06 83 PRO A O 1
ATOM 651 N N . ARG A 1 84 ? 14.162 -3.154 -23.488 1.00 91.06 84 ARG A N 1
ATOM 652 C CA . ARG A 1 84 ? 15.607 -3.201 -23.272 1.00 91.06 84 ARG A CA 1
ATOM 653 C C . ARG A 1 84 ? 16.271 -2.028 -23.982 1.00 91.06 84 ARG A C 1
ATOM 655 O O . ARG A 1 84 ? 16.031 -1.802 -25.165 1.00 91.06 84 ARG A O 1
ATOM 662 N N . LEU A 1 85 ? 17.121 -1.302 -23.268 1.00 89.44 85 LEU A N 1
ATOM 663 C CA . LEU A 1 85 ? 17.886 -0.193 -23.829 1.00 89.44 85 LEU A CA 1
ATOM 664 C C . LEU A 1 85 ? 19.055 -0.727 -24.673 1.00 89.44 85 LEU A C 1
ATOM 666 O O . LEU A 1 85 ? 19.795 -1.608 -24.227 1.00 89.44 85 LEU A O 1
ATOM 670 N N . ILE A 1 86 ? 19.223 -0.201 -25.887 1.00 86.50 86 ILE A N 1
ATOM 671 C CA . ILE A 1 86 ? 20.328 -0.540 -26.798 1.00 86.50 86 ILE A CA 1
ATOM 672 C C . ILE A 1 86 ? 21.427 0.526 -26.732 1.00 86.50 86 ILE A C 1
ATOM 674 O O . ILE A 1 86 ? 22.601 0.170 -26.631 1.00 86.50 86 ILE A O 1
ATOM 678 N N . SER A 1 87 ? 21.063 1.814 -26.750 1.00 80.94 87 SER A N 1
ATOM 679 C CA . SER A 1 87 ? 22.004 2.938 -26.652 1.00 80.94 87 SER A CA 1
ATOM 680 C C . SER A 1 87 ? 21.789 3.727 -25.354 1.00 80.94 87 SER A C 1
ATOM 682 O O . SER A 1 87 ? 20.827 4.471 -25.202 1.00 80.94 87 SER A O 1
ATOM 684 N N . GLY A 1 88 ? 22.677 3.525 -24.373 1.00 63.78 88 GLY A N 1
ATOM 685 C CA . GLY A 1 88 ? 22.571 4.153 -23.046 1.00 63.78 88 GLY A CA 1
ATOM 686 C C . GLY A 1 88 ? 23.111 5.582 -22.959 1.00 63.78 88 GLY A C 1
ATOM 687 O O . GLY A 1 88 ? 22.549 6.411 -22.246 1.00 63.78 88 GLY A O 1
ATOM 688 N N . ASP A 1 89 ? 24.167 5.878 -23.716 1.00 66.00 89 ASP A N 1
ATOM 689 C CA . ASP A 1 89 ? 24.942 7.122 -23.590 1.00 66.00 89 ASP A CA 1
ATOM 690 C C . ASP A 1 89 ? 24.697 8.113 -24.746 1.00 66.00 89 ASP A C 1
ATOM 692 O O . ASP A 1 89 ? 25.401 9.116 -24.873 1.00 66.00 89 ASP A O 1
ATOM 696 N N . GLU A 1 90 ? 23.713 7.837 -25.605 1.00 70.25 90 GLU A N 1
ATOM 697 C CA . GLU A 1 90 ? 23.346 8.699 -26.732 1.00 70.25 90 GLU A CA 1
ATOM 698 C C . GLU A 1 90 ? 22.278 9.735 -26.333 1.00 70.25 90 GLU A C 1
ATOM 700 O O . GLU A 1 90 ? 21.539 9.567 -25.360 1.00 70.25 90 GLU A O 1
ATOM 705 N N . GLU A 1 91 ? 22.216 10.841 -27.083 1.00 76.94 91 GLU A N 1
ATOM 706 C CA . GLU A 1 91 ? 21.260 11.941 -26.867 1.00 76.94 91 GLU A CA 1
ATOM 707 C C . GLU A 1 91 ? 19.796 11.482 -27.028 1.00 76.94 91 GLU A C 1
ATOM 709 O O . GLU A 1 91 ? 18.904 11.998 -26.347 1.00 76.94 91 GLU A O 1
ATOM 714 N N . ASP A 1 92 ? 19.575 10.462 -27.866 1.00 85.44 92 ASP A N 1
ATOM 715 C CA . ASP A 1 92 ? 18.281 9.831 -28.127 1.00 85.44 92 ASP A CA 1
ATOM 716 C C . ASP A 1 92 ? 18.334 8.327 -27.770 1.00 85.44 92 ASP A C 1
ATOM 718 O O . ASP A 1 92 ? 19.110 7.584 -28.380 1.00 85.44 92 ASP A O 1
ATOM 722 N N . PRO A 1 93 ? 17.579 7.858 -26.757 1.00 87.50 93 PRO A N 1
ATOM 723 C CA . PRO A 1 93 ? 17.632 6.469 -26.316 1.00 87.50 93 PRO A CA 1
ATOM 724 C C . PRO A 1 93 ? 16.940 5.540 -27.319 1.00 87.50 93 PRO A C 1
ATOM 726 O O . PRO A 1 93 ? 15.751 5.680 -27.605 1.00 87.50 93 PRO A O 1
ATOM 729 N N . MET A 1 94 ? 17.670 4.534 -27.802 1.00 89.25 94 MET A N 1
ATOM 730 C CA . MET A 1 94 ? 17.127 3.501 -28.684 1.00 89.25 94 MET A CA 1
ATOM 731 C C . MET A 1 94 ? 16.803 2.227 -27.904 1.00 89.25 94 MET A C 1
ATOM 733 O O . MET A 1 94 ? 17.580 1.787 -27.051 1.00 89.25 94 MET A O 1
ATOM 737 N N . PHE A 1 95 ? 15.669 1.608 -28.224 1.00 91.56 95 PHE A N 1
ATOM 738 C CA . PHE A 1 95 ? 15.162 0.419 -27.542 1.00 91.56 95 PHE A CA 1
ATOM 739 C C . PHE A 1 95 ? 15.085 -0.772 -28.488 1.00 91.56 95 PHE A C 1
ATOM 741 O O . PHE A 1 95 ? 14.979 -0.616 -29.702 1.00 91.56 95 PHE A O 1
ATOM 748 N N . ASP A 1 96 ? 15.147 -1.962 -27.907 1.00 91.00 96 ASP A N 1
ATOM 749 C CA . ASP A 1 96 ? 14.904 -3.209 -28.618 1.00 91.00 96 ASP A CA 1
ATOM 750 C C . ASP A 1 96 ? 13.409 -3.372 -28.928 1.00 91.00 96 ASP A C 1
ATOM 752 O O . ASP A 1 96 ? 12.569 -3.220 -28.036 1.00 91.00 96 ASP A O 1
ATOM 756 N N . ASP A 1 97 ? 13.091 -3.698 -30.182 1.00 89.31 97 ASP A N 1
ATOM 757 C CA . ASP A 1 97 ? 11.724 -3.966 -30.644 1.00 89.31 97 ASP A CA 1
ATOM 758 C C . ASP A 1 97 ? 11.222 -5.346 -30.181 1.00 89.31 97 ASP A C 1
ATOM 760 O O . ASP A 1 97 ? 10.013 -5.608 -30.186 1.00 89.31 97 ASP A O 1
ATOM 764 N N . ASP A 1 98 ? 12.125 -6.250 -29.781 1.00 90.88 98 ASP A N 1
ATOM 765 C CA . ASP A 1 98 ? 11.742 -7.575 -29.303 1.00 90.88 98 ASP A CA 1
ATOM 766 C C . ASP A 1 98 ? 11.266 -7.536 -27.843 1.00 90.88 98 ASP A C 1
ATOM 768 O O . ASP A 1 98 ? 12.041 -7.406 -26.892 1.00 90.88 98 ASP A O 1
ATOM 772 N N . TRP A 1 99 ? 9.963 -7.748 -27.642 1.00 86.69 99 TRP A N 1
ATOM 773 C CA . TRP A 1 99 ? 9.374 -7.875 -26.307 1.00 86.69 99 TRP A CA 1
ATOM 774 C C . TRP A 1 99 ? 9.958 -9.046 -25.501 1.00 86.69 99 TRP A C 1
ATOM 776 O O . TRP A 1 99 ? 9.952 -9.013 -24.266 1.00 86.69 99 TRP A O 1
ATOM 786 N N . ALA A 1 100 ? 10.481 -10.085 -26.161 1.00 87.75 100 ALA A N 1
ATOM 787 C CA . ALA A 1 100 ? 11.141 -11.191 -25.473 1.00 87.75 100 ALA A CA 1
ATOM 788 C C . ALA A 1 100 ? 12.469 -10.769 -24.819 1.00 87.75 100 ALA A C 1
ATOM 790 O O . ALA A 1 100 ? 12.873 -11.388 -23.832 1.00 87.75 100 ALA A O 1
ATOM 791 N N . ALA A 1 101 ? 13.103 -9.703 -25.317 1.00 89.25 101 ALA A N 1
ATOM 792 C CA . ALA A 1 101 ? 14.318 -9.126 -24.751 1.00 89.25 101 ALA A CA 1
ATOM 793 C C . ALA A 1 101 ? 14.045 -8.132 -23.607 1.00 89.25 101 ALA A C 1
ATOM 795 O O . ALA A 1 101 ? 14.992 -7.693 -22.957 1.00 89.25 101 ALA A O 1
ATOM 796 N N . ALA A 1 102 ? 12.780 -7.776 -23.347 1.00 91.06 102 ALA A N 1
ATOM 797 C CA . ALA A 1 102 ? 12.410 -6.805 -22.324 1.00 91.06 102 ALA A CA 1
ATOM 798 C C . ALA A 1 102 ? 12.826 -7.252 -20.910 1.00 91.06 102 ALA A C 1
ATOM 800 O O . ALA A 1 102 ? 12.667 -8.414 -20.516 1.00 91.06 102 ALA A O 1
ATOM 801 N N . GLU A 1 103 ? 13.324 -6.302 -20.124 1.00 89.12 103 GLU A N 1
ATOM 802 C CA . GLU A 1 103 ? 13.885 -6.545 -18.798 1.00 89.12 103 GLU A CA 1
ATOM 803 C C . GLU A 1 103 ? 12.859 -6.251 -17.705 1.00 89.12 103 GLU A C 1
ATOM 805 O O . GLU A 1 103 ? 12.054 -5.328 -17.810 1.00 89.12 103 GLU A O 1
ATOM 810 N N . TYR A 1 104 ? 12.876 -7.026 -16.622 1.00 89.62 104 TYR A N 1
ATOM 811 C CA . TYR A 1 104 ? 11.987 -6.765 -15.493 1.00 89.62 104 TYR A CA 1
ATOM 812 C C . TYR A 1 104 ? 12.430 -5.536 -14.707 1.00 89.62 104 TYR A C 1
ATOM 814 O O . TYR A 1 104 ? 13.601 -5.407 -14.350 1.00 89.62 104 TYR A O 1
ATOM 822 N N . LEU A 1 105 ? 11.463 -4.695 -14.336 1.00 89.00 105 LEU A N 1
ATOM 823 C CA . LEU A 1 105 ? 11.694 -3.540 -13.465 1.00 89.00 105 LEU A CA 1
ATOM 824 C C . LEU A 1 105 ? 12.316 -3.957 -12.118 1.00 89.00 105 LEU A C 1
ATOM 826 O O . LEU A 1 105 ? 13.201 -3.284 -11.577 1.00 89.00 105 LEU A O 1
ATOM 830 N N . TYR A 1 106 ? 11.867 -5.101 -11.597 1.00 86.62 106 TYR A N 1
ATOM 831 C CA . TYR A 1 106 ? 12.426 -5.744 -10.416 1.00 86.62 106 TYR A CA 1
ATOM 832 C C . TYR A 1 106 ? 13.062 -7.089 -10.793 1.00 86.62 106 TYR A C 1
ATOM 834 O O . TYR A 1 106 ? 12.390 -7.932 -11.391 1.00 86.62 106 TYR A O 1
ATOM 842 N N . PRO A 1 107 ? 14.331 -7.341 -10.416 1.00 79.50 107 PRO A N 1
ATOM 843 C CA . PRO A 1 107 ? 14.992 -8.608 -10.709 1.00 79.50 107 PRO A CA 1
ATOM 844 C C . PRO A 1 107 ? 14.220 -9.814 -10.153 1.00 79.50 107 PRO A C 1
ATOM 846 O O . PRO A 1 107 ? 13.849 -9.848 -8.970 1.00 79.50 107 PRO A O 1
ATOM 849 N N . ARG A 1 108 ? 14.010 -10.819 -11.013 1.00 76.50 108 ARG A N 1
ATOM 850 C CA . ARG A 1 108 ? 13.391 -12.105 -10.657 1.00 76.50 108 ARG A CA 1
ATOM 851 C C . ARG A 1 108 ? 14.438 -13.131 -10.219 1.00 76.50 108 ARG A C 1
ATOM 853 O O . ARG A 1 108 ? 15.639 -12.955 -10.434 1.00 76.50 108 ARG A O 1
ATOM 860 N N . ARG A 1 109 ? 13.984 -14.226 -9.597 1.00 66.44 109 ARG A N 1
ATOM 861 C CA . ARG A 1 109 ? 14.830 -15.415 -9.395 1.00 66.44 109 ARG A CA 1
ATOM 862 C C . ARG A 1 109 ? 15.270 -15.920 -10.773 1.00 66.44 109 ARG A C 1
ATOM 864 O O . ARG A 1 109 ? 14.408 -16.031 -11.649 1.00 66.44 109 ARG A O 1
ATOM 871 N N . PRO A 1 110 ? 16.559 -16.238 -10.987 1.00 58.66 110 PRO A N 1
ATOM 872 C CA . PRO A 1 110 ? 16.932 -16.994 -12.169 1.00 58.66 110 PRO A CA 1
ATOM 873 C C . PRO A 1 110 ? 16.147 -18.306 -12.126 1.00 58.66 110 PRO A C 1
ATOM 875 O O . PRO A 1 110 ? 16.193 -19.047 -11.143 1.00 58.66 110 PRO A O 1
ATOM 878 N N . SER A 1 111 ? 15.346 -18.562 -13.159 1.00 47.94 111 SER A N 1
ATOM 879 C CA . SER A 1 111 ? 14.664 -19.847 -13.266 1.00 47.94 111 SER A CA 1
ATOM 880 C C . SER A 1 111 ? 15.729 -20.944 -13.329 1.00 47.94 111 SER A C 1
ATOM 882 O O . SER A 1 111 ? 16.716 -20.831 -14.059 1.00 47.94 111 SER A O 1
ATOM 884 N N . ARG A 1 112 ? 15.531 -22.036 -12.587 1.00 49.75 112 ARG A N 1
ATOM 885 C CA . ARG A 1 112 ? 16.434 -23.204 -12.550 1.00 49.75 112 ARG A CA 1
ATOM 886 C C . ARG A 1 112 ? 16.734 -23.793 -13.945 1.00 49.75 112 ARG A C 1
ATOM 888 O O . ARG A 1 112 ? 17.691 -24.544 -14.107 1.00 49.75 112 ARG A O 1
ATOM 895 N N . ALA A 1 113 ? 15.941 -23.433 -14.958 1.00 45.09 113 ALA A N 1
ATOM 896 C CA . ALA A 1 113 ? 16.162 -23.766 -16.362 1.00 45.09 113 ALA A CA 1
ATOM 897 C C . ALA A 1 113 ? 17.446 -23.139 -16.949 1.00 45.09 113 ALA A C 1
ATOM 899 O O . ALA A 1 113 ? 18.078 -23.755 -17.803 1.00 45.09 113 ALA A O 1
ATOM 900 N N . GLN A 1 114 ? 17.880 -21.966 -16.468 1.00 45.50 114 GLN A N 1
ATOM 901 C CA . GLN A 1 114 ? 19.112 -21.313 -16.939 1.00 45.50 114 GLN A CA 1
ATOM 902 C C . GLN A 1 114 ? 20.386 -21.898 -16.302 1.00 45.50 114 GLN A C 1
ATOM 904 O O . GLN A 1 114 ? 21.434 -21.924 -16.945 1.00 45.50 114 GLN A O 1
ATOM 909 N N . GLU A 1 115 ? 20.307 -22.471 -15.096 1.00 47.28 115 GLU A N 1
ATOM 910 C CA . GLU A 1 115 ? 21.456 -23.138 -14.456 1.00 47.28 115 GLU A CA 1
ATOM 911 C C . GLU A 1 115 ? 21.871 -24.436 -15.173 1.00 47.28 115 GLU A C 1
ATOM 913 O O . GLU A 1 115 ? 23.029 -24.851 -15.094 1.00 47.28 115 GLU A O 1
ATOM 918 N N . GLN A 1 116 ? 20.956 -25.084 -15.903 1.00 44.12 116 GLN A N 1
ATOM 919 C CA . GLN A 1 116 ? 21.258 -26.331 -16.617 1.00 44.12 116 GLN A CA 1
ATOM 920 C C . GLN A 1 116 ? 21.936 -26.128 -17.979 1.00 44.12 116 GLN A C 1
ATOM 922 O O . GLN A 1 116 ? 22.537 -27.074 -18.482 1.00 44.12 116 GLN A O 1
ATOM 927 N N . GLN A 1 117 ? 21.924 -24.921 -18.557 1.00 44.91 117 GLN A N 1
ATOM 928 C CA . GLN A 1 117 ? 22.597 -24.648 -19.839 1.00 44.91 117 GLN A CA 1
ATOM 929 C C . GLN A 1 117 ? 24.016 -24.074 -19.707 1.00 44.91 117 GLN A C 1
ATOM 931 O O . GLN A 1 117 ? 24.726 -23.997 -20.705 1.00 44.91 117 GLN A O 1
ATOM 936 N N . GLN A 1 118 ? 24.485 -23.762 -18.492 1.00 46.94 118 GLN A N 1
ATOM 937 C CA . GLN A 1 118 ? 25.868 -23.317 -18.239 1.00 46.94 118 GLN A CA 1
ATOM 938 C C . GLN A 1 118 ? 26.768 -24.359 -17.551 1.00 46.94 118 GLN A C 1
ATOM 940 O O . GLN A 1 118 ? 27.907 -24.057 -17.200 1.00 46.94 118 GLN A O 1
ATOM 945 N N . LYS A 1 119 ? 26.321 -25.613 -17.407 1.00 38.97 119 LYS A N 1
ATOM 946 C CA . LYS A 1 119 ? 27.173 -26.720 -16.939 1.00 38.97 119 LYS A CA 1
ATOM 947 C C . LYS A 1 119 ? 27.622 -27.595 -18.110 1.00 38.97 119 LYS A C 1
ATOM 949 O O . LYS A 1 119 ? 27.083 -28.669 -18.350 1.00 38.97 119 LYS A O 1
ATOM 954 N N . ILE A 1 120 ? 28.647 -27.140 -18.826 1.00 37.69 120 ILE A N 1
ATOM 955 C CA . ILE A 1 120 ? 29.470 -28.020 -19.667 1.00 37.69 120 ILE A CA 1
ATOM 956 C C . ILE A 1 120 ? 30.295 -28.900 -18.706 1.00 37.69 120 ILE A C 1
ATOM 958 O O . ILE A 1 120 ? 31.052 -28.347 -17.907 1.00 37.69 120 ILE A O 1
ATOM 962 N N . PRO A 1 121 ? 30.170 -30.241 -18.712 1.00 40.75 121 PRO A N 1
ATOM 963 C CA . PRO A 1 121 ? 30.909 -31.086 -17.784 1.00 40.75 121 PRO A CA 1
ATOM 964 C C . PRO A 1 121 ? 32.262 -31.480 -18.388 1.00 40.75 121 PRO A C 1
ATOM 966 O O . PRO A 1 121 ? 32.332 -32.332 -19.273 1.00 40.75 121 PRO A O 1
ATOM 969 N N . SER A 1 122 ? 33.356 -30.916 -17.879 1.00 38.62 122 SER A N 1
ATOM 970 C CA . SER A 1 122 ? 34.678 -31.530 -18.010 1.00 38.62 122 SER A CA 1
ATOM 971 C C . SER A 1 122 ? 34.952 -32.441 -16.807 1.00 38.62 122 SER A C 1
ATOM 973 O O . SER A 1 122 ? 35.045 -32.007 -15.664 1.00 38.62 122 SER A O 1
ATOM 975 N N . SER A 1 123 ? 35.085 -33.733 -17.122 1.00 36.28 123 SER A N 1
ATOM 976 C CA . SER A 1 123 ? 35.745 -34.811 -16.366 1.00 36.28 123 SER A CA 1
ATOM 977 C C . SER A 1 123 ? 35.251 -35.181 -14.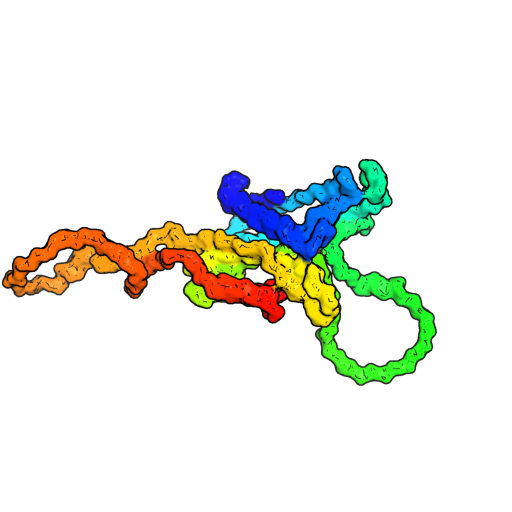954 1.00 36.28 123 SER A C 1
ATOM 979 O O . SER A 1 123 ? 35.525 -34.524 -13.957 1.00 36.28 123 SER A O 1
ATOM 981 N N . ALA A 1 124 ? 34.612 -36.354 -14.919 1.00 33.59 124 ALA A N 1
ATOM 982 C CA . ALA A 1 124 ? 34.628 -37.411 -13.904 1.00 33.59 124 ALA A CA 1
ATOM 983 C C . ALA A 1 124 ? 35.530 -37.242 -12.661 1.00 33.59 124 ALA A C 1
ATOM 985 O O . ALA A 1 124 ? 36.746 -37.132 -12.779 1.00 33.59 124 ALA A O 1
ATOM 986 N N . THR A 1 125 ? 34.949 -37.447 -11.472 1.00 31.41 125 THR A N 1
ATOM 987 C CA . THR A 1 125 ? 35.272 -38.580 -10.576 1.00 31.41 125 THR A CA 1
ATOM 988 C C . THR A 1 125 ? 34.199 -38.689 -9.487 1.00 31.41 125 THR A C 1
ATOM 990 O O . THR A 1 125 ? 33.858 -37.732 -8.800 1.00 31.41 125 THR A O 1
ATOM 993 N N . SER A 1 126 ? 33.644 -39.888 -9.374 1.00 31.08 126 SER A N 1
ATOM 994 C CA . SER A 1 126 ? 32.617 -40.338 -8.440 1.00 31.08 126 SER A CA 1
ATOM 995 C C . SER A 1 126 ? 33.143 -40.530 -7.014 1.00 31.08 126 SER A C 1
ATOM 997 O O . SER A 1 126 ? 34.118 -41.250 -6.816 1.00 31.08 126 SER A O 1
ATOM 999 N N . ALA A 1 127 ? 32.424 -40.004 -6.019 1.00 30.27 127 ALA A N 1
ATOM 1000 C CA . ALA A 1 127 ? 32.438 -40.527 -4.653 1.00 30.27 127 ALA A CA 1
ATOM 1001 C C . ALA A 1 127 ? 31.084 -40.272 -3.974 1.00 30.27 127 ALA A C 1
ATOM 1003 O O . ALA A 1 127 ? 30.713 -39.147 -3.647 1.00 30.27 127 ALA A O 1
ATOM 1004 N N . THR A 1 128 ? 30.343 -41.360 -3.797 1.00 28.11 128 THR A N 1
ATOM 1005 C CA . THR A 1 128 ? 29.054 -41.465 -3.115 1.00 28.11 128 THR A CA 1
ATOM 1006 C C . THR A 1 128 ? 29.202 -41.147 -1.626 1.00 28.11 128 THR A C 1
ATOM 1008 O O . THR A 1 128 ? 29.959 -41.820 -0.926 1.00 28.11 128 THR A O 1
ATOM 1011 N N . LYS A 1 129 ? 28.438 -40.178 -1.111 1.00 30.72 129 LYS A N 1
ATOM 1012 C CA . LYS A 1 129 ? 28.176 -40.057 0.329 1.00 30.72 129 LYS A CA 1
ATOM 1013 C C . LYS A 1 129 ? 26.712 -39.706 0.570 1.00 30.72 129 LYS A C 1
ATOM 1015 O O . LYS A 1 129 ? 26.226 -38.646 0.196 1.00 30.72 129 LYS A O 1
ATOM 1020 N N . THR A 1 130 ? 26.029 -40.672 1.161 1.00 29.06 130 THR A N 1
ATOM 1021 C CA . THR A 1 130 ? 24.643 -40.663 1.609 1.00 29.06 130 THR A CA 1
ATOM 1022 C C . THR A 1 130 ? 24.526 -39.790 2.857 1.00 29.06 130 THR A C 1
ATOM 1024 O O . THR A 1 130 ? 25.095 -40.138 3.888 1.00 29.06 130 THR A O 1
ATOM 1027 N N . THR A 1 131 ? 23.780 -38.687 2.792 1.00 26.97 131 THR A N 1
ATOM 1028 C CA . THR A 1 131 ? 23.291 -37.966 3.977 1.00 26.97 131 THR A CA 1
ATOM 1029 C C . THR A 1 131 ? 21.915 -37.375 3.690 1.00 26.97 131 THR A C 1
ATOM 1031 O O . THR A 1 131 ? 21.719 -36.651 2.720 1.00 26.97 131 THR A O 1
ATOM 1034 N N . THR A 1 132 ? 20.982 -37.758 4.551 1.00 27.16 132 THR A N 1
ATOM 1035 C CA . THR A 1 132 ? 19.601 -37.322 4.764 1.00 27.16 132 THR A CA 1
ATOM 1036 C C . THR A 1 132 ? 19.324 -35.877 4.327 1.00 27.16 132 THR A C 1
ATOM 1038 O O . THR A 1 132 ? 19.849 -34.935 4.915 1.00 27.16 132 THR A O 1
ATOM 1041 N N . ALA A 1 133 ? 18.485 -35.699 3.304 1.00 28.17 133 ALA A N 1
ATOM 1042 C CA . ALA A 1 133 ? 18.068 -34.390 2.815 1.00 28.17 133 ALA A CA 1
ATOM 1043 C C . ALA A 1 133 ? 16.947 -33.818 3.699 1.00 28.17 133 ALA A C 1
ATOM 1045 O O . ALA A 1 133 ? 15.775 -34.140 3.527 1.00 28.17 133 ALA A O 1
ATOM 1046 N N . THR A 1 134 ? 17.312 -32.964 4.651 1.00 28.09 134 THR A N 1
ATOM 1047 C CA . THR A 1 134 ? 16.430 -31.899 5.139 1.00 28.09 134 THR A CA 1
ATOM 1048 C C . THR A 1 134 ? 16.326 -30.841 4.044 1.00 28.09 134 THR A C 1
ATOM 1050 O O . THR A 1 134 ? 17.324 -30.230 3.661 1.00 28.09 134 THR A O 1
ATOM 1053 N N . THR A 1 135 ? 15.126 -30.670 3.501 1.00 30.20 135 THR A N 1
ATOM 1054 C CA . THR A 1 135 ? 14.793 -29.732 2.426 1.00 30.20 135 THR A CA 1
ATOM 1055 C C . THR A 1 135 ? 14.807 -28.291 2.947 1.00 30.20 135 THR A C 1
ATOM 1057 O O . THR A 1 135 ? 13.759 -27.711 3.202 1.00 30.20 135 THR A O 1
ATOM 1060 N N . THR A 1 136 ? 15.987 -27.701 3.130 1.00 33.28 136 THR A N 1
ATOM 1061 C CA . THR A 1 136 ? 16.120 -26.253 3.348 1.00 33.28 136 THR A CA 1
ATOM 1062 C C . THR A 1 136 ? 16.602 -25.638 2.043 1.00 33.28 136 THR A C 1
ATOM 1064 O O . THR A 1 136 ? 17.794 -25.636 1.740 1.00 33.28 136 THR A O 1
ATOM 1067 N N . THR A 1 137 ? 15.658 -25.189 1.219 1.00 38.22 137 THR A N 1
ATOM 1068 C CA . THR A 1 137 ? 15.948 -24.407 0.013 1.00 38.22 137 THR A CA 1
ATOM 1069 C C . THR A 1 137 ? 16.679 -23.128 0.435 1.00 38.22 137 THR A C 1
ATOM 1071 O O . THR A 1 137 ? 16.144 -22.408 1.277 1.00 38.22 137 THR A O 1
ATOM 1074 N N . PRO A 1 138 ? 17.873 -22.811 -0.097 1.00 40.91 138 PRO A N 1
ATOM 1075 C CA . PRO A 1 138 ? 18.482 -21.512 0.148 1.00 40.91 138 PRO A CA 1
ATOM 1076 C C . PRO A 1 138 ? 17.633 -20.453 -0.566 1.00 40.91 138 PRO A C 1
ATOM 1078 O O . PRO A 1 138 ? 17.647 -20.356 -1.794 1.00 40.91 138 PRO A O 1
ATOM 1081 N N . SER A 1 139 ? 16.836 -19.698 0.190 1.00 44.38 139 SER A N 1
ATOM 1082 C CA . SER A 1 139 ? 16.102 -18.544 -0.320 1.00 44.38 139 SER A CA 1
ATOM 1083 C C . SER A 1 139 ? 17.111 -17.454 -0.678 1.00 44.38 139 SER A C 1
ATOM 1085 O O . SER A 1 139 ? 17.619 -16.734 0.176 1.00 44.38 139 SER A O 1
ATOM 1087 N N . ILE A 1 140 ? 17.451 -17.342 -1.963 1.00 50.25 140 ILE A N 1
ATOM 1088 C CA . ILE A 1 140 ? 18.127 -16.149 -2.478 1.00 50.25 140 ILE A CA 1
ATOM 1089 C C . ILE A 1 140 ? 17.075 -15.035 -2.450 1.00 50.25 140 ILE A C 1
ATOM 1091 O O . ILE A 1 140 ? 16.251 -14.923 -3.360 1.00 50.25 140 ILE A O 1
ATOM 1095 N N . LEU A 1 141 ? 17.051 -14.289 -1.345 1.00 53.53 141 LEU A N 1
ATOM 1096 C CA . LEU A 1 141 ? 16.159 -13.156 -1.124 1.00 53.53 141 LEU A CA 1
ATOM 1097 C C . LEU A 1 141 ? 16.671 -11.970 -1.941 1.00 53.53 141 LEU A C 1
ATOM 1099 O O . LEU A 1 141 ? 17.841 -11.596 -1.863 1.00 53.53 141 LEU A O 1
ATOM 1103 N N . HIS A 1 142 ? 15.807 -11.380 -2.763 1.00 62.72 142 HIS A N 1
ATOM 1104 C CA . HIS A 1 142 ? 16.212 -10.240 -3.581 1.00 62.72 142 HIS A CA 1
ATOM 1105 C C . HIS A 1 142 ? 16.173 -8.953 -2.758 1.00 62.72 142 HIS A C 1
ATOM 1107 O O . HIS A 1 142 ? 15.123 -8.619 -2.210 1.00 62.72 142 HIS A O 1
ATOM 1113 N N . PRO A 1 143 ? 17.243 -8.152 -2.746 1.00 63.41 143 PRO A N 1
ATOM 1114 C CA . PRO A 1 143 ? 17.276 -6.917 -1.963 1.00 63.41 143 PRO A CA 1
ATOM 1115 C C . PRO A 1 143 ? 16.206 -5.900 -2.400 1.00 63.41 143 PRO A C 1
ATOM 1117 O O . PRO A 1 143 ? 15.779 -5.064 -1.611 1.00 63.41 143 PRO A O 1
ATOM 1120 N N . PHE A 1 144 ? 15.712 -6.005 -3.640 1.00 75.94 144 PHE A N 1
ATOM 1121 C CA . PHE A 1 144 ? 14.827 -5.018 -4.252 1.00 75.94 144 PHE A CA 1
ATOM 1122 C C . PHE A 1 144 ? 13.418 -5.559 -4.445 1.00 75.94 144 PHE A C 1
ATOM 1124 O O . PHE A 1 144 ? 13.163 -6.411 -5.307 1.00 75.94 144 PHE A O 1
ATOM 1131 N N . ARG A 1 145 ? 12.494 -5.030 -3.647 1.00 85.19 145 ARG A N 1
ATOM 1132 C CA . ARG A 1 145 ? 11.071 -5.336 -3.733 1.00 85.19 145 ARG A CA 1
ATOM 1133 C C . ARG A 1 145 ? 10.237 -4.067 -3.613 1.00 85.19 145 ARG A C 1
ATOM 1135 O O . ARG A 1 145 ? 10.638 -3.167 -2.874 1.00 85.19 145 ARG A O 1
ATOM 1142 N N . PRO A 1 146 ? 9.098 -3.989 -4.320 1.00 90.88 146 PRO A N 1
ATOM 1143 C CA . PRO A 1 146 ? 8.119 -2.949 -4.060 1.00 90.88 146 PRO A CA 1
ATOM 1144 C C . PRO A 1 146 ? 7.673 -2.979 -2.587 1.00 90.88 146 PRO A C 1
ATOM 1146 O O . PRO A 1 146 ? 7.690 -4.042 -1.959 1.00 90.88 146 PRO A O 1
ATOM 1149 N N . PRO A 1 147 ? 7.255 -1.838 -2.029 1.00 93.06 147 PRO A N 1
ATOM 1150 C CA . PRO A 1 147 ? 6.746 -1.771 -0.669 1.00 93.06 147 PRO A CA 1
ATOM 1151 C C . PRO A 1 147 ? 5.387 -2.464 -0.551 1.00 93.06 147 PRO A C 1
ATOM 1153 O O . PRO A 1 147 ? 4.677 -2.653 -1.542 1.00 93.06 147 PRO A O 1
ATOM 1156 N N . VAL A 1 148 ? 5.014 -2.799 0.681 1.00 94.69 148 VAL A N 1
ATOM 1157 C CA . VAL A 1 148 ? 3.695 -3.339 1.032 1.00 94.69 148 VAL A CA 1
ATOM 1158 C C . VAL A 1 148 ? 3.118 -2.528 2.185 1.00 94.69 148 VAL A C 1
ATOM 1160 O O . VAL A 1 148 ? 3.836 -2.149 3.106 1.00 94.69 148 VAL A O 1
ATOM 1163 N N . THR A 1 149 ? 1.818 -2.266 2.154 1.00 96.19 149 THR A N 1
ATOM 1164 C CA . THR A 1 149 ? 1.078 -1.566 3.199 1.00 96.19 149 THR A CA 1
ATOM 1165 C C . THR A 1 149 ? 0.136 -2.541 3.886 1.00 96.19 149 THR A C 1
ATOM 1167 O O . THR A 1 149 ? -0.807 -3.049 3.283 1.00 96.19 149 THR A O 1
ATOM 1170 N N . LEU A 1 150 ? 0.395 -2.788 5.166 1.00 96.25 150 LEU A N 1
ATOM 1171 C CA . LEU A 1 150 ? -0.418 -3.636 6.028 1.00 96.25 150 LEU A CA 1
ATOM 1172 C C . LEU A 1 150 ? -1.483 -2.793 6.727 1.00 96.25 150 LEU A C 1
ATOM 1174 O O . LEU A 1 150 ? -1.207 -1.677 7.171 1.00 96.25 150 LEU A O 1
ATOM 1178 N N . LEU A 1 151 ? -2.687 -3.340 6.867 1.00 96.50 151 LEU A N 1
ATOM 1179 C CA . LEU A 1 151 ? -3.745 -2.735 7.669 1.00 96.50 151 LEU A CA 1
ATOM 1180 C C . LEU A 1 151 ? -3.810 -3.419 9.029 1.00 96.50 151 LEU A C 1
ATOM 1182 O O . LEU A 1 151 ? -3.870 -4.647 9.120 1.00 96.50 151 LEU A O 1
ATOM 1186 N N . VAL A 1 152 ? -3.800 -2.606 10.079 1.00 96.50 152 VAL A N 1
ATOM 1187 C CA . VAL A 1 152 ? -3.768 -3.058 11.467 1.00 96.50 152 VAL A CA 1
ATOM 1188 C C . VAL A 1 152 ? -4.807 -2.289 12.261 1.00 96.50 152 VAL A C 1
ATOM 1190 O O . VAL A 1 152 ? -4.905 -1.069 12.132 1.00 96.50 152 VAL A O 1
ATOM 1193 N N . ILE A 1 153 ? -5.558 -2.972 13.116 1.00 95.06 153 ILE A N 1
ATOM 1194 C CA . ILE A 1 153 ? -6.453 -2.318 14.075 1.00 95.06 153 ILE A CA 1
ATOM 1195 C C . ILE A 1 153 ? -6.001 -2.557 15.502 1.00 95.06 153 ILE A C 1
ATOM 1197 O O . ILE A 1 153 ? -5.349 -3.557 15.813 1.00 95.06 153 ILE A O 1
ATOM 1201 N N . SER A 1 154 ? -6.404 -1.644 16.378 1.00 93.00 154 SER A N 1
ATOM 1202 C CA . SER A 1 154 ? -6.324 -1.838 17.819 1.00 93.00 154 SER A CA 1
ATOM 1203 C C . SER A 1 154 ? -7.710 -1.798 18.452 1.00 93.00 154 SER A C 1
ATOM 1205 O O . SER A 1 154 ? -8.478 -0.863 18.208 1.00 93.00 154 SER A O 1
ATOM 1207 N N . VAL A 1 155 ? -7.994 -2.775 19.312 1.00 90.69 155 VAL A N 1
ATOM 1208 C CA . VAL A 1 155 ? -9.166 -2.794 20.202 1.00 90.69 155 VAL A CA 1
ATOM 1209 C C . VAL A 1 155 ? -8.641 -2.897 21.631 1.00 90.69 155 VAL A C 1
ATOM 1211 O O . VAL A 1 155 ? -8.261 -3.977 22.092 1.00 90.69 155 VAL A O 1
ATOM 1214 N N . GLY A 1 156 ? -8.539 -1.760 22.323 1.00 86.06 156 GLY A N 1
ATOM 1215 C CA . GLY A 1 156 ? -7.806 -1.682 23.585 1.00 86.06 156 GLY A CA 1
ATOM 1216 C C . GLY A 1 156 ? -6.326 -2.030 23.389 1.00 86.06 156 GLY A C 1
ATOM 1217 O O . GLY A 1 156 ? -5.619 -1.365 22.636 1.00 86.06 156 GLY A O 1
ATOM 1218 N N . ASP A 1 157 ? -5.852 -3.081 24.063 1.00 89.31 157 ASP A N 1
ATOM 1219 C CA . ASP A 1 157 ? -4.458 -3.535 23.960 1.00 89.31 157 ASP A CA 1
ATOM 1220 C C . ASP A 1 157 ? -4.259 -4.700 22.970 1.00 89.31 157 ASP A C 1
ATOM 1222 O O . ASP A 1 157 ? -3.117 -5.146 22.802 1.00 89.31 157 ASP A O 1
ATOM 1226 N N . ASN A 1 158 ? -5.340 -5.154 22.317 1.00 92.44 158 ASN A N 1
ATOM 1227 C CA . ASN A 1 158 ? -5.334 -6.196 21.288 1.00 92.44 158 ASN A CA 1
ATOM 1228 C C . ASN A 1 158 ? -5.024 -5.598 19.915 1.00 92.44 158 ASN A C 1
ATOM 1230 O O . ASN A 1 158 ? -5.524 -4.525 19.576 1.00 92.44 158 ASN A O 1
ATOM 1234 N N . ILE A 1 159 ? -4.227 -6.316 19.127 1.00 95.81 159 ILE A N 1
ATOM 1235 C CA . ILE A 1 159 ? -3.764 -5.902 17.801 1.00 95.81 159 ILE A CA 1
ATOM 1236 C C . ILE A 1 159 ? -4.163 -6.989 16.807 1.00 95.81 159 ILE A C 1
ATOM 1238 O O . ILE A 1 159 ? -3.867 -8.161 17.039 1.00 95.81 159 ILE A O 1
ATOM 1242 N N . ILE A 1 160 ? -4.834 -6.598 15.725 1.00 95.94 160 ILE A N 1
ATOM 1243 C CA . ILE A 1 160 ? -5.330 -7.513 14.690 1.00 95.94 160 ILE A CA 1
ATOM 1244 C C . ILE A 1 160 ? -4.827 -7.018 13.331 1.00 95.94 160 ILE A C 1
ATOM 1246 O O . ILE A 1 160 ? -4.942 -5.829 13.022 1.00 95.94 160 ILE A O 1
ATOM 1250 N N . PHE A 1 161 ? -4.250 -7.930 12.550 1.00 96.06 161 PHE A N 1
ATOM 1251 C CA . PHE A 1 161 ? -3.789 -7.702 11.179 1.00 96.06 161 PHE A CA 1
ATOM 1252 C C . PHE A 1 161 ? -4.841 -8.198 10.187 1.00 96.06 161 PHE A C 1
ATOM 1254 O O . PHE A 1 161 ? -5.523 -9.173 10.481 1.00 96.06 161 PHE A O 1
ATOM 1261 N N . ASP A 1 162 ? -4.941 -7.533 9.034 1.00 94.25 162 ASP A N 1
ATOM 1262 C CA . ASP A 1 162 ? -5.925 -7.833 7.978 1.00 94.25 162 ASP A CA 1
ATOM 1263 C C . ASP A 1 162 ? -7.374 -7.952 8.499 1.00 94.25 162 ASP A C 1
ATOM 1265 O O . ASP A 1 162 ? -8.018 -8.995 8.387 1.00 94.25 162 ASP A O 1
ATOM 1269 N N . PRO A 1 163 ? -7.888 -6.889 9.142 1.00 95.75 163 PRO A N 1
ATOM 1270 C CA . PRO A 1 163 ? -9.196 -6.921 9.776 1.00 95.75 163 PRO A CA 1
ATOM 1271 C C . PRO A 1 163 ? -10.338 -7.009 8.753 1.00 95.75 163 PRO A C 1
ATOM 1273 O O . PRO A 1 163 ? -10.362 -6.328 7.720 1.00 95.75 163 PRO A O 1
ATOM 1276 N N . SER A 1 164 ? -11.361 -7.772 9.115 1.00 94.25 164 SER A N 1
ATOM 1277 C CA . SER A 1 164 ? -12.667 -7.772 8.459 1.00 94.25 164 SER A CA 1
ATOM 1278 C C . SER A 1 164 ? -13.412 -6.444 8.660 1.00 94.25 164 SER A C 1
ATOM 1280 O O . SER A 1 164 ? -13.068 -5.609 9.502 1.00 94.25 164 SER A O 1
ATOM 1282 N N . ARG A 1 165 ? -14.483 -6.234 7.889 1.00 92.50 165 ARG A N 1
ATOM 1283 C CA . ARG A 1 165 ? -15.330 -5.035 7.994 1.00 92.50 165 ARG A CA 1
ATOM 1284 C C . ARG A 1 165 ? -15.918 -4.869 9.391 1.00 92.50 165 ARG A C 1
ATOM 1286 O O . ARG A 1 165 ? -15.983 -3.755 9.910 1.00 92.50 165 ARG A O 1
ATOM 1293 N N . GLU A 1 166 ? -16.356 -5.976 9.973 1.00 91.81 166 GLU A N 1
ATOM 1294 C CA . GLU A 1 166 ? -16.988 -6.049 11.283 1.00 91.81 166 GLU A CA 1
ATOM 1295 C C . GLU A 1 166 ? -15.983 -5.700 12.387 1.00 91.81 166 GLU A C 1
ATOM 1297 O O . GLU A 1 166 ? -16.314 -4.967 13.318 1.00 91.81 166 GLU A O 1
ATOM 1302 N N . GLU A 1 167 ? -14.732 -6.140 12.243 1.00 92.88 167 GLU A N 1
ATOM 1303 C CA . GLU A 1 167 ? -13.643 -5.811 13.166 1.00 92.88 167 GLU A CA 1
ATOM 1304 C C . GLU A 1 167 ? -13.225 -4.338 13.064 1.00 92.88 167 GLU A C 1
ATOM 1306 O O . GLU A 1 167 ? -13.023 -3.680 14.086 1.00 92.88 167 GLU A O 1
ATOM 1311 N N . ILE A 1 168 ? -13.172 -3.774 11.851 1.00 92.31 168 ILE A N 1
ATOM 1312 C CA . ILE A 1 168 ? -12.918 -2.337 11.646 1.00 92.31 168 ILE A CA 1
ATOM 1313 C C . ILE A 1 168 ? -14.030 -1.489 12.278 1.00 92.31 168 ILE A C 1
ATOM 1315 O O . ILE A 1 168 ? -13.752 -0.436 12.853 1.00 92.31 168 ILE A O 1
ATOM 1319 N N . ALA A 1 169 ? -15.288 -1.933 12.197 1.00 89.25 169 ALA A N 1
ATOM 1320 C CA . ALA A 1 169 ? -16.428 -1.185 12.723 1.00 89.25 169 ALA A CA 1
ATOM 1321 C C . ALA A 1 169 ? -16.363 -0.979 14.246 1.00 89.25 169 ALA A C 1
ATOM 1323 O O . ALA A 1 169 ? -16.859 0.033 14.742 1.00 89.25 169 ALA A O 1
ATOM 1324 N N . VAL A 1 170 ? -15.727 -1.901 14.976 1.00 87.56 170 VAL A N 1
ATOM 1325 C CA . VAL A 1 170 ? -15.540 -1.824 16.436 1.00 87.56 170 VAL A CA 1
ATOM 1326 C C . VAL A 1 170 ? -14.143 -1.346 16.849 1.00 87.56 170 VAL A C 1
ATOM 1328 O O . VAL A 1 170 ? -13.887 -1.163 18.040 1.00 87.56 170 VAL A O 1
ATOM 1331 N N . ALA A 1 171 ? -13.239 -1.134 15.889 1.00 90.12 171 ALA A N 1
ATOM 1332 C CA . ALA A 1 171 ? -11.861 -0.739 16.147 1.00 90.12 171 ALA A CA 1
ATOM 1333 C C . ALA A 1 171 ? -11.775 0.628 16.837 1.00 90.12 171 ALA A C 1
ATOM 1335 O O . ALA A 1 171 ? -12.458 1.575 16.456 1.00 90.12 171 ALA A O 1
ATOM 1336 N N . GLU A 1 172 ? -10.884 0.767 17.818 1.00 87.38 172 GLU A N 1
ATOM 1337 C CA . GLU A 1 172 ? -10.585 2.065 18.444 1.00 87.38 172 GLU A CA 1
ATOM 1338 C C . GLU A 1 172 ? -9.710 2.934 17.529 1.00 87.38 172 GLU A C 1
ATOM 1340 O O . GLU A 1 172 ? -9.830 4.167 17.491 1.00 87.38 172 GLU A O 1
ATOM 1345 N N . ALA A 1 173 ? -8.836 2.270 16.774 1.00 90.06 173 ALA A N 1
ATOM 1346 C CA . ALA A 1 173 ? -8.026 2.884 15.745 1.00 90.06 173 ALA A CA 1
ATOM 1347 C C . ALA A 1 173 ? -7.661 1.894 14.650 1.00 90.06 173 ALA A C 1
ATOM 1349 O O . ALA A 1 173 ? -7.535 0.691 14.887 1.00 90.06 173 ALA A O 1
ATOM 1350 N N . VAL A 1 174 ? -7.447 2.456 13.466 1.00 93.62 174 VAL A N 1
ATOM 1351 C CA . VAL A 1 174 ? -7.010 1.758 12.266 1.00 93.62 174 VAL A CA 1
ATOM 1352 C C . VAL A 1 174 ? -5.717 2.430 11.810 1.00 93.62 174 VAL A C 1
ATOM 1354 O O . VAL A 1 174 ? -5.641 3.657 11.713 1.00 93.62 174 VAL A O 1
ATOM 1357 N N . LEU A 1 175 ? -4.684 1.633 11.567 1.00 94.75 175 LEU A N 1
ATOM 1358 C CA . LEU A 1 175 ? -3.363 2.072 11.144 1.00 94.75 175 LEU A CA 1
ATOM 1359 C C . LEU A 1 175 ? -2.985 1.355 9.850 1.00 94.75 175 LEU A C 1
ATOM 1361 O O . LEU A 1 175 ? -3.048 0.131 9.763 1.00 94.75 175 LEU A O 1
ATOM 1365 N N . ALA A 1 176 ? -2.553 2.125 8.861 1.00 95.94 176 ALA A N 1
ATOM 1366 C CA . ALA A 1 176 ? -1.876 1.622 7.680 1.00 95.94 176 ALA A CA 1
ATOM 1367 C C . ALA A 1 176 ? -0.366 1.730 7.892 1.00 95.94 176 ALA A C 1
ATOM 1369 O O . ALA A 1 176 ? 0.153 2.828 8.108 1.00 95.94 176 ALA A O 1
ATOM 1370 N N . VAL A 1 177 ? 0.323 0.595 7.851 1.00 96.38 177 VAL A N 1
ATOM 1371 C CA . VAL A 1 177 ? 1.759 0.472 8.108 1.00 96.38 177 VAL A CA 1
ATOM 1372 C C . VAL A 1 177 ? 2.444 0.049 6.816 1.00 96.38 177 VAL A C 1
ATOM 1374 O O . VAL A 1 177 ? 2.309 -1.093 6.382 1.00 96.38 177 VAL A O 1
ATOM 1377 N N . SER A 1 178 ? 3.170 0.973 6.196 1.00 95.38 178 SER A N 1
ATOM 1378 C CA . SER A 1 178 ? 3.924 0.720 4.969 1.00 95.38 178 SER A CA 1
ATOM 1379 C C . SER A 1 178 ? 5.336 0.263 5.299 1.00 95.38 178 SER A C 1
ATOM 1381 O O . SER A 1 178 ? 6.058 0.936 6.039 1.00 95.38 178 SER A O 1
ATOM 1383 N N . ILE A 1 179 ? 5.738 -0.860 4.720 1.00 93.69 179 ILE A N 1
ATOM 1384 C CA . ILE A 1 179 ? 7.046 -1.482 4.896 1.00 93.69 179 ILE A CA 1
ATOM 1385 C C . ILE A 1 179 ? 7.746 -1.672 3.555 1.00 93.69 179 ILE A C 1
ATOM 1387 O O . ILE A 1 179 ? 7.109 -1.874 2.522 1.00 93.69 179 ILE A O 1
ATOM 1391 N N . GLY A 1 180 ? 9.071 -1.623 3.586 1.00 90.31 180 GLY A N 1
ATOM 1392 C CA . GLY A 1 180 ? 9.942 -1.941 2.459 1.00 90.31 180 GLY A CA 1
ATOM 1393 C C . GLY A 1 180 ? 11.171 -2.704 2.935 1.00 90.31 180 GLY A C 1
ATOM 1394 O O . GLY A 1 180 ? 11.397 -2.842 4.139 1.00 90.31 180 GLY A O 1
ATOM 1395 N N . ARG A 1 181 ? 11.977 -3.208 2.001 1.00 86.00 181 ARG A N 1
ATOM 1396 C CA . ARG A 1 181 ? 13.279 -3.795 2.340 1.00 86.00 181 ARG A CA 1
ATOM 1397 C C . ARG A 1 181 ? 14.331 -2.710 2.498 1.00 86.00 181 ARG A C 1
ATOM 1399 O O . ARG A 1 181 ? 14.347 -1.755 1.724 1.00 86.00 181 ARG A O 1
ATOM 1406 N N . ASP A 1 182 ? 15.189 -2.876 3.496 1.00 78.44 182 ASP A N 1
ATOM 1407 C CA . ASP A 1 182 ? 16.370 -2.042 3.689 1.00 78.44 182 ASP A CA 1
ATOM 1408 C C . ASP A 1 182 ? 17.608 -2.758 3.155 1.00 78.44 182 ASP A C 1
ATOM 1410 O O . ASP A 1 182 ? 17.934 -3.856 3.608 1.00 78.44 182 ASP A O 1
ATOM 1414 N N . THR A 1 183 ? 18.299 -2.131 2.205 1.00 67.12 183 THR A N 1
ATOM 1415 C CA . THR A 1 183 ? 19.560 -2.626 1.632 1.00 67.12 183 THR A CA 1
ATOM 1416 C C . THR A 1 183 ? 20.789 -1.976 2.270 1.00 67.12 183 THR A C 1
ATOM 1418 O O . THR A 1 183 ? 21.898 -2.474 2.085 1.00 67.12 183 THR A O 1
ATOM 1421 N N . ALA A 1 184 ? 20.627 -0.902 3.057 1.00 58.53 184 ALA A N 1
ATOM 1422 C CA . ALA A 1 184 ? 21.752 -0.137 3.606 1.00 58.53 184 ALA A CA 1
ATOM 1423 C C . ALA A 1 184 ? 22.436 -0.810 4.812 1.00 58.53 184 ALA A C 1
ATOM 1425 O O . ALA A 1 184 ? 23.578 -0.483 5.132 1.00 58.53 184 ALA A O 1
ATOM 1426 N N . ILE A 1 185 ? 21.766 -1.754 5.482 1.00 52.16 185 ILE A N 1
ATOM 1427 C CA . ILE A 1 185 ? 22.253 -2.394 6.722 1.00 52.16 185 ILE A CA 1
ATOM 1428 C C . ILE A 1 185 ? 23.107 -3.652 6.428 1.00 52.16 185 ILE A C 1
ATOM 1430 O O . ILE A 1 185 ? 23.689 -4.255 7.328 1.00 52.16 185 ILE A O 1
ATOM 1434 N N . ALA A 1 186 ? 23.257 -4.038 5.158 1.00 50.72 186 ALA A N 1
ATOM 1435 C CA . ALA A 1 186 ? 23.944 -5.256 4.724 1.00 50.72 186 ALA A CA 1
ATOM 1436 C C . ALA A 1 186 ? 25.490 -5.157 4.741 1.00 50.72 186 ALA A C 1
ATOM 1438 O O . ALA A 1 186 ? 26.141 -5.397 3.728 1.00 50.72 186 ALA A O 1
ATOM 1439 N N . GLN A 1 187 ? 26.097 -4.809 5.882 1.00 47.66 187 GLN A N 1
ATOM 1440 C CA . GLN A 1 187 ? 27.557 -4.910 6.072 1.00 47.66 187 GLN A CA 1
ATOM 1441 C C . GLN A 1 187 ? 28.011 -6.300 6.561 1.00 47.66 187 GLN A C 1
ATOM 1443 O O . GLN A 1 187 ? 29.162 -6.661 6.337 1.00 47.66 187 GLN A O 1
ATOM 1448 N N . ASP A 1 188 ? 27.112 -7.106 7.143 1.00 46.31 188 ASP A N 1
ATOM 1449 C CA . ASP A 1 188 ? 27.394 -8.475 7.599 1.00 46.31 188 ASP A CA 1
ATOM 1450 C C . ASP A 1 188 ? 26.553 -9.510 6.830 1.00 46.31 188 ASP A C 1
ATOM 1452 O O . ASP A 1 188 ? 25.335 -9.591 7.008 1.00 46.31 188 ASP A O 1
ATOM 1456 N N . GLU A 1 189 ? 27.197 -10.372 6.033 1.00 52.28 189 GLU A N 1
ATOM 1457 C CA . GLU A 1 189 ? 26.537 -11.385 5.178 1.00 52.28 189 GLU A CA 1
ATOM 1458 C C . GLU A 1 189 ? 25.639 -12.390 5.930 1.00 52.28 189 GLU A C 1
ATOM 1460 O O . GLU A 1 189 ? 24.780 -13.032 5.330 1.00 52.28 189 GLU A O 1
ATOM 1465 N N . SER A 1 190 ? 25.790 -12.522 7.251 1.00 47.44 190 SER A N 1
ATOM 1466 C CA . SER A 1 190 ? 24.953 -13.412 8.073 1.00 47.44 190 SER A CA 1
ATOM 1467 C C . SER A 1 190 ? 23.629 -12.780 8.536 1.00 47.44 190 SER A C 1
ATOM 1469 O O . SER A 1 190 ? 22.695 -13.510 8.878 1.00 47.44 190 SER A O 1
ATOM 1471 N N . THR A 1 191 ? 23.523 -11.443 8.511 1.00 46.72 191 THR A N 1
ATOM 1472 C CA . THR A 1 191 ? 22.329 -10.674 8.937 1.00 46.72 191 THR A CA 1
ATOM 1473 C C . THR A 1 191 ? 21.730 -9.841 7.794 1.00 46.72 191 THR A C 1
ATOM 1475 O O . THR A 1 191 ? 20.597 -9.378 7.900 1.00 46.72 191 THR A O 1
ATOM 1478 N N . ALA A 1 192 ? 22.447 -9.717 6.672 1.00 48.53 192 ALA A N 1
ATOM 1479 C CA . ALA A 1 192 ? 22.082 -8.948 5.479 1.00 48.53 192 ALA A CA 1
ATOM 1480 C C . ALA A 1 192 ? 20.744 -9.332 4.817 1.00 48.53 192 ALA A C 1
ATOM 1482 O O . ALA A 1 192 ? 20.248 -8.601 3.966 1.00 48.53 192 ALA A O 1
ATOM 1483 N N . ASN A 1 193 ? 20.149 -10.468 5.184 1.00 51.72 193 ASN A N 1
ATOM 1484 C CA . ASN A 1 193 ? 19.125 -11.092 4.354 1.00 51.72 193 ASN A CA 1
ATOM 1485 C C . ASN A 1 193 ? 17.673 -10.725 4.685 1.00 51.72 193 ASN A C 1
ATOM 1487 O O . ASN A 1 193 ? 16.808 -11.147 3.933 1.00 51.72 193 ASN A O 1
ATOM 1491 N N . ASN A 1 194 ? 17.347 -9.971 5.746 1.00 60.81 194 ASN A N 1
ATOM 1492 C CA . ASN A 1 194 ? 15.922 -9.720 6.045 1.00 60.81 194 ASN A CA 1
ATOM 1493 C C . ASN A 1 194 ? 15.614 -8.486 6.907 1.00 60.81 194 ASN A C 1
ATOM 1495 O O . ASN A 1 194 ? 14.743 -8.516 7.775 1.00 60.81 194 ASN A O 1
ATOM 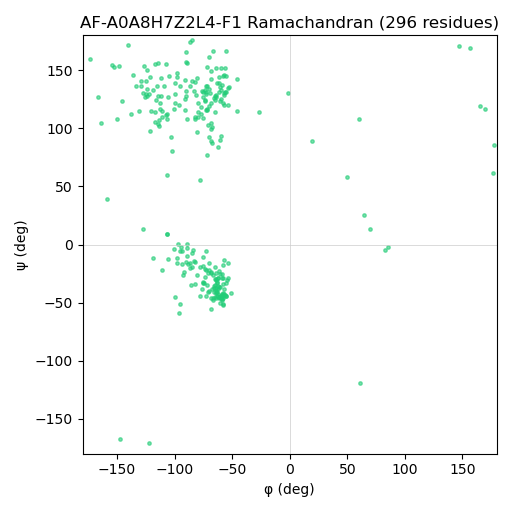1499 N N . THR A 1 195 ? 16.314 -7.372 6.695 1.00 79.12 195 THR A N 1
ATOM 1500 C CA . THR A 1 195 ? 15.970 -6.127 7.394 1.00 79.12 195 THR A CA 1
ATOM 1501 C C . THR A 1 195 ? 14.825 -5.412 6.688 1.00 79.12 195 THR A C 1
ATOM 1503 O O . THR A 1 195 ? 14.984 -4.847 5.604 1.00 79.12 195 THR A O 1
ATOM 1506 N N . LEU A 1 196 ? 13.647 -5.441 7.309 1.00 88.19 196 LEU A N 1
ATOM 1507 C CA . LEU A 1 196 ? 12.524 -4.596 6.918 1.00 88.19 196 LEU A CA 1
ATOM 1508 C C . LEU A 1 196 ? 12.695 -3.198 7.503 1.00 88.19 196 LEU A C 1
ATOM 1510 O O . LEU A 1 196 ? 13.118 -3.028 8.648 1.00 88.19 196 LEU A O 1
ATOM 1514 N N . LYS A 1 197 ? 12.294 -2.199 6.727 1.00 90.00 197 LYS A N 1
ATOM 1515 C CA . LYS A 1 197 ? 12.242 -0.799 7.127 1.00 90.00 197 LYS A CA 1
ATOM 1516 C C . LYS A 1 197 ? 10.803 -0.322 7.123 1.00 90.00 197 LYS A C 1
ATOM 1518 O O . LYS A 1 197 ? 10.042 -0.566 6.186 1.00 90.00 197 LYS A O 1
ATOM 1523 N N . LEU A 1 198 ? 10.452 0.408 8.173 1.00 92.94 198 LEU A N 1
ATOM 1524 C CA . LEU A 1 198 ? 9.210 1.159 8.231 1.00 92.94 198 LEU A CA 1
ATOM 1525 C C . LEU A 1 198 ? 9.314 2.386 7.319 1.00 92.94 198 LEU A C 1
ATOM 1527 O O . LEU A 1 198 ? 10.213 3.208 7.492 1.00 92.94 198 LEU A O 1
ATOM 1531 N N . LEU A 1 199 ? 8.390 2.513 6.369 1.00 91.88 199 LEU A N 1
ATOM 1532 C CA . LEU A 1 199 ? 8.340 3.634 5.428 1.00 91.88 199 LEU A CA 1
ATOM 1533 C C . LEU A 1 199 ? 7.394 4.726 5.923 1.00 91.88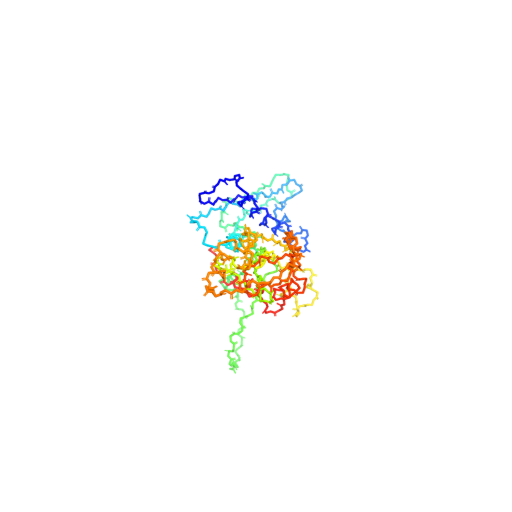 199 LEU A C 1
ATOM 1535 O O . LEU A 1 199 ? 7.776 5.890 6.008 1.00 91.88 199 LEU A O 1
ATOM 1539 N N . SER A 1 200 ? 6.165 4.350 6.281 1.00 92.81 200 SER A N 1
ATOM 1540 C CA . SER A 1 200 ? 5.174 5.283 6.816 1.00 92.81 200 SER A CA 1
ATOM 1541 C C . SER A 1 200 ? 4.144 4.584 7.701 1.00 92.81 200 SER A C 1
ATOM 1543 O O . SER A 1 200 ? 3.886 3.387 7.567 1.00 92.81 200 SER A O 1
ATOM 1545 N N . ILE A 1 201 ? 3.560 5.347 8.630 1.00 93.88 201 ILE A N 1
ATOM 1546 C CA . ILE A 1 201 ? 2.387 4.950 9.414 1.00 93.88 201 ILE A CA 1
ATOM 1547 C C . ILE A 1 201 ? 1.333 6.030 9.230 1.00 93.88 201 ILE A C 1
ATOM 1549 O O . ILE A 1 201 ? 1.599 7.207 9.481 1.00 93.88 201 ILE A O 1
ATOM 1553 N N . ARG A 1 202 ? 0.127 5.634 8.829 1.00 91.94 202 ARG A N 1
ATOM 1554 C CA . ARG A 1 202 ? -1.012 6.542 8.688 1.00 91.94 202 ARG A CA 1
ATOM 1555 C C . ARG A 1 202 ? -2.185 6.052 9.513 1.00 91.94 202 ARG A C 1
ATOM 1557 O O . ARG A 1 202 ? -2.543 4.881 9.453 1.00 91.94 202 ARG A O 1
ATOM 1564 N N . THR A 1 203 ? -2.799 6.963 10.252 1.00 91.00 203 THR A N 1
ATOM 1565 C CA . THR A 1 203 ? -4.053 6.694 10.954 1.00 91.00 203 THR A CA 1
ATOM 1566 C C . THR A 1 203 ? -5.217 6.875 9.993 1.00 91.00 203 THR A C 1
ATOM 1568 O O . THR A 1 203 ? -5.279 7.875 9.280 1.00 91.00 203 THR A O 1
ATOM 1571 N N . ILE A 1 204 ? -6.124 5.906 9.986 1.00 90.62 204 ILE A N 1
ATOM 1572 C CA . ILE A 1 204 ? -7.392 5.945 9.263 1.00 90.62 204 ILE A CA 1
ATOM 1573 C C . ILE A 1 204 ? -8.493 6.077 10.312 1.00 90.62 204 ILE A C 1
ATOM 1575 O O . ILE A 1 204 ? -8.447 5.402 11.344 1.00 90.62 204 ILE A O 1
ATOM 1579 N N . ASP A 1 205 ? -9.473 6.941 10.067 1.00 87.19 205 ASP A N 1
ATOM 1580 C CA . ASP A 1 205 ? -10.593 7.105 10.988 1.00 87.19 205 ASP A CA 1
ATOM 1581 C C . ASP A 1 205 ? -11.523 5.880 10.929 1.00 87.19 205 ASP A C 1
ATOM 1583 O O . ASP A 1 205 ? -12.106 5.603 9.876 1.00 87.19 205 ASP A O 1
ATOM 1587 N N . PRO A 1 206 ? -11.677 5.116 12.031 1.00 86.50 206 PRO A N 1
ATOM 1588 C CA . PRO A 1 206 ? -12.619 4.010 12.065 1.00 86.50 206 PRO A CA 1
ATOM 1589 C C . PRO A 1 206 ? -14.071 4.513 12.105 1.00 86.50 206 PRO A C 1
ATOM 1591 O O . PRO A 1 206 ? -14.349 5.561 12.701 1.00 86.50 206 PRO A O 1
ATOM 1594 N N . PRO A 1 207 ? -15.033 3.722 11.594 1.00 81.88 207 PRO A N 1
ATOM 1595 C CA . PRO A 1 207 ? -16.463 4.024 11.702 1.00 81.88 207 PRO A CA 1
ATOM 1596 C C . PRO A 1 207 ? -16.938 4.257 13.143 1.00 81.88 207 PRO A C 1
ATOM 1598 O O . PRO A 1 207 ? -17.836 5.065 13.373 1.00 81.88 207 PRO A O 1
ATOM 1601 N N . SER A 1 208 ? -16.300 3.606 14.121 1.00 77.38 208 SER A N 1
ATOM 1602 C CA . SER A 1 208 ? -16.583 3.756 15.553 1.00 77.38 208 SER A CA 1
ATOM 1603 C C . SER A 1 208 ? -16.425 5.192 16.067 1.00 77.38 208 SER A C 1
ATOM 1605 O O . SER A 1 208 ? -17.050 5.561 17.052 1.00 77.38 208 SER A O 1
ATOM 1607 N N . ARG A 1 209 ? -15.615 6.042 15.424 1.00 75.44 209 ARG A N 1
ATOM 1608 C CA . ARG A 1 209 ? -15.462 7.452 15.829 1.00 75.44 209 ARG A CA 1
ATOM 1609 C C . ARG A 1 209 ? -16.550 8.363 15.270 1.00 75.44 209 ARG A C 1
ATOM 1611 O O . ARG A 1 209 ? -16.682 9.492 15.732 1.00 75.44 209 ARG A O 1
ATOM 1618 N N . ILE A 1 210 ? -17.312 7.885 14.289 1.00 70.31 210 ILE A N 1
ATOM 1619 C CA . ILE A 1 210 ? -18.336 8.664 13.582 1.00 70.31 210 ILE A CA 1
ATOM 1620 C C . ILE A 1 210 ? -19.693 8.563 14.302 1.00 70.31 210 ILE A C 1
ATOM 1622 O O . ILE A 1 210 ? -20.582 9.385 14.087 1.00 70.31 210 ILE A O 1
ATOM 1626 N N . THR A 1 211 ? -19.869 7.589 15.197 1.00 70.12 211 THR A N 1
ATOM 1627 C CA . THR A 1 211 ? -21.105 7.417 15.967 1.00 70.12 211 THR A CA 1
ATOM 1628 C C . THR A 1 211 ? -21.105 8.252 17.247 1.00 70.12 211 THR A C 1
ATOM 1630 O O . THR A 1 211 ? -20.125 8.271 17.994 1.00 70.12 211 THR A O 1
ATOM 1633 N N . ASN A 1 212 ? -22.237 8.900 17.535 1.00 71.81 212 ASN A N 1
ATOM 1634 C CA . ASN A 1 212 ? -22.441 9.626 18.789 1.00 71.81 212 ASN A CA 1
ATOM 1635 C C . ASN A 1 212 ? -22.267 8.689 20.001 1.00 71.81 212 ASN A C 1
ATOM 1637 O O . ASN A 1 212 ? -22.653 7.520 19.918 1.00 71.81 212 ASN A O 1
ATOM 1641 N N . PRO A 1 213 ? -21.723 9.179 21.132 1.00 71.06 213 PRO A N 1
ATOM 1642 C CA . PRO A 1 213 ? -21.666 8.396 22.361 1.00 71.06 213 PRO A CA 1
ATOM 1643 C C . PRO A 1 213 ? -23.066 7.943 22.781 1.00 71.06 213 PRO A C 1
ATOM 1645 O O . PRO A 1 213 ? -24.047 8.670 22.609 1.00 71.06 213 PRO A O 1
ATOM 1648 N N . GLY A 1 214 ? -23.151 6.755 23.374 1.00 71.69 214 GLY A N 1
ATOM 1649 C CA . GLY A 1 214 ? -24.366 6.304 24.033 1.00 71.69 214 GLY A CA 1
ATOM 1650 C C . GLY A 1 214 ? -24.731 7.227 25.197 1.00 71.69 214 GLY A C 1
ATOM 1651 O O . GLY A 1 214 ? -23.860 7.727 25.915 1.00 71.69 214 GLY A O 1
ATOM 1652 N N . VAL A 1 215 ? -26.033 7.434 25.391 1.00 76.69 215 VAL A N 1
ATOM 1653 C CA . VAL A 1 215 ? -26.574 8.167 26.541 1.00 76.69 215 VAL A CA 1
ATOM 1654 C C . VAL A 1 215 ? -26.870 7.159 27.658 1.00 76.69 215 VAL A C 1
ATOM 1656 O O . VAL A 1 215 ? -27.599 6.195 27.408 1.00 76.69 215 VAL A O 1
ATOM 1659 N N . PRO A 1 216 ? -26.328 7.333 28.878 1.00 79.50 216 PRO A N 1
ATOM 1660 C CA . PRO A 1 216 ? -26.675 6.497 30.022 1.00 79.50 216 PRO A CA 1
ATOM 1661 C C . PRO A 1 216 ? -28.179 6.470 30.307 1.00 79.50 216 PRO A C 1
ATOM 1663 O O . PRO A 1 216 ? -28.855 7.489 30.198 1.00 79.50 216 PRO A O 1
ATOM 1666 N N . ASN A 1 217 ? -28.707 5.325 30.753 1.00 76.38 217 ASN A N 1
ATOM 1667 C CA . ASN A 1 217 ? -30.134 5.189 31.090 1.00 76.38 217 ASN A CA 1
ATOM 1668 C C . ASN A 1 217 ? -30.596 6.182 32.172 1.00 76.38 217 ASN A C 1
ATOM 1670 O O . ASN A 1 217 ? -31.758 6.586 32.163 1.00 76.38 217 ASN A O 1
ATOM 1674 N N . SER A 1 218 ? -29.687 6.587 33.067 1.00 76.69 218 SER A N 1
ATOM 1675 C CA . SER A 1 218 ? -29.907 7.607 34.100 1.00 76.69 218 SER A CA 1
ATOM 1676 C C . SER A 1 218 ? -30.116 9.016 33.539 1.00 76.69 218 SER A C 1
ATOM 1678 O O . SER A 1 218 ? -30.763 9.831 34.185 1.00 76.69 218 SER A O 1
ATOM 1680 N N . GLU A 1 219 ? -29.583 9.300 32.350 1.00 74.81 219 GLU A N 1
ATOM 1681 C CA . GLU A 1 219 ? -29.670 10.598 31.662 1.00 74.81 219 GLU A CA 1
ATOM 1682 C C . GLU A 1 219 ? -30.659 10.562 30.486 1.00 74.81 219 GLU A C 1
ATOM 1684 O O . GLU A 1 219 ? -31.044 11.595 29.939 1.00 74.81 219 GLU A O 1
ATOM 1689 N N . ASN A 1 220 ? -31.095 9.367 30.086 1.00 75.06 220 ASN A N 1
ATOM 1690 C CA . ASN A 1 220 ? -32.032 9.180 28.994 1.00 75.06 220 ASN A CA 1
ATOM 1691 C C . ASN A 1 220 ? -33.466 9.511 29.446 1.00 75.06 220 ASN A C 1
ATOM 1693 O O . ASN A 1 220 ? -34.083 8.785 30.231 1.00 75.06 220 ASN A O 1
ATOM 1697 N N . ALA A 1 221 ? -34.018 10.593 28.887 1.00 76.12 221 ALA A N 1
ATOM 1698 C CA . ALA A 1 221 ? -35.367 11.088 29.164 1.00 76.12 221 ALA A CA 1
ATOM 1699 C C . ALA A 1 221 ? -36.472 10.029 28.974 1.00 76.12 221 ALA A C 1
ATOM 1701 O O . ALA A 1 221 ? -37.487 10.079 29.668 1.00 76.12 221 ALA A O 1
ATOM 1702 N N . ALA A 1 222 ? -36.275 9.046 28.087 1.00 73.31 222 ALA A N 1
ATOM 1703 C CA . ALA A 1 222 ? -37.245 7.975 27.856 1.00 73.31 222 ALA A CA 1
ATOM 1704 C C . ALA A 1 222 ? -37.297 6.930 28.993 1.00 73.31 222 ALA A C 1
ATOM 1706 O O . ALA A 1 222 ? -38.345 6.327 29.220 1.00 73.31 222 ALA A O 1
ATOM 1707 N N . THR A 1 223 ? -36.199 6.722 29.728 1.00 65.81 223 THR A N 1
ATOM 1708 C CA . THR A 1 223 ? -36.114 5.769 30.857 1.00 65.81 223 THR A CA 1
ATOM 1709 C C . THR A 1 223 ? -36.413 6.410 32.209 1.00 65.81 223 THR A C 1
ATOM 1711 O O . THR A 1 223 ? -36.900 5.723 33.108 1.00 65.81 223 THR A O 1
ATOM 1714 N N . ILE A 1 224 ? -36.185 7.720 32.354 1.00 60.66 224 ILE A N 1
ATOM 1715 C CA . ILE A 1 224 ? -36.451 8.463 33.599 1.00 60.66 224 ILE A CA 1
ATOM 1716 C C . ILE A 1 224 ? -37.931 8.350 34.019 1.00 60.66 224 ILE A C 1
ATOM 1718 O O . ILE A 1 224 ? -38.231 8.229 35.205 1.00 60.66 224 ILE A O 1
ATOM 1722 N N . GLY A 1 225 ? -38.860 8.281 33.057 1.00 57.38 225 GLY A N 1
ATOM 1723 C CA . GLY A 1 225 ? -40.291 8.094 33.332 1.00 57.38 225 GLY A CA 1
ATOM 1724 C C . GLY A 1 225 ? -40.691 6.688 33.808 1.00 57.38 225 GLY A C 1
ATOM 1725 O O . GLY A 1 225 ? -41.7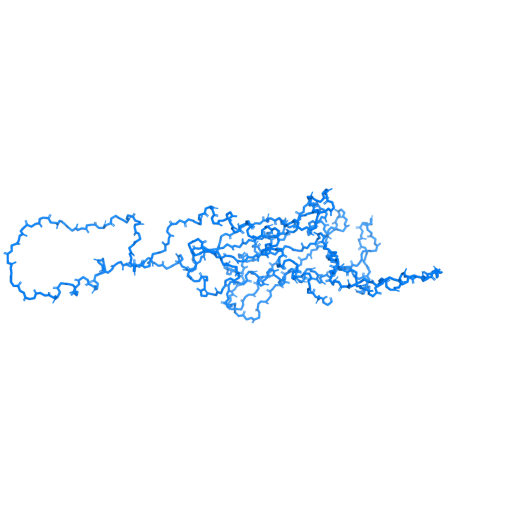19 6.544 34.464 1.00 57.38 225 GLY A O 1
ATOM 1726 N N . PHE A 1 226 ? -39.890 5.653 33.528 1.00 51.28 226 PHE A N 1
ATOM 1727 C CA . PHE A 1 226 ? -40.194 4.272 33.934 1.00 51.28 226 PHE A CA 1
ATOM 1728 C C . PHE A 1 226 ? -39.715 3.952 35.355 1.00 51.28 226 PHE A C 1
ATOM 1730 O O . PHE A 1 226 ? -40.400 3.235 36.081 1.00 51.28 226 PHE A O 1
ATOM 1737 N N . ALA A 1 227 ? -38.584 4.518 35.789 1.00 50.44 227 ALA A N 1
ATOM 1738 C CA . ALA A 1 227 ? -38.095 4.350 37.162 1.00 50.44 227 ALA A CA 1
ATOM 1739 C C . ALA A 1 227 ? -38.957 5.096 38.203 1.00 50.44 227 ALA A C 1
ATOM 1741 O O . ALA A 1 227 ? -39.014 4.686 39.358 1.00 50.44 227 ALA A O 1
ATOM 1742 N N . ALA A 1 228 ? -39.676 6.146 37.792 1.00 48.22 228 ALA A N 1
ATOM 1743 C CA . ALA A 1 228 ? -40.608 6.887 38.646 1.00 48.22 228 ALA A CA 1
ATOM 1744 C C . ALA A 1 228 ? -42.018 6.254 38.742 1.00 48.22 228 ALA A C 1
ATOM 1746 O O . ALA A 1 228 ? -42.859 6.740 39.493 1.00 48.22 228 ALA A O 1
ATOM 1747 N N . GLY A 1 229 ? -42.298 5.178 37.992 1.00 44.00 229 GLY A N 1
ATOM 1748 C CA . GLY A 1 229 ? -43.629 4.556 37.907 1.00 44.00 229 GLY A CA 1
ATOM 1749 C C . GLY A 1 229 ? -43.885 3.382 38.863 1.00 44.00 229 GLY A C 1
ATOM 1750 O O . GLY A 1 229 ? -44.980 2.824 38.863 1.00 44.00 229 GLY A O 1
ATOM 1751 N N . GLY A 1 230 ? -42.900 2.980 39.670 1.00 41.28 230 GLY A N 1
ATOM 1752 C CA . GLY A 1 230 ? -42.979 1.816 40.559 1.00 41.28 230 GLY A CA 1
ATOM 1753 C C . GLY A 1 230 ? -43.121 2.183 42.034 1.00 41.28 230 GLY A C 1
ATOM 1754 O O . GLY A 1 230 ? -42.255 1.835 42.827 1.00 41.28 230 GLY A O 1
ATOM 1755 N N . GLY A 1 231 ? -44.180 2.900 42.413 1.00 38.03 231 GLY A N 1
ATOM 1756 C CA . GLY A 1 231 ? -44.376 3.288 43.812 1.00 38.03 231 GLY A CA 1
ATOM 1757 C C . GLY A 1 231 ? -45.589 4.174 44.053 1.00 38.03 231 GLY A C 1
ATOM 1758 O O . GLY A 1 231 ? -45.455 5.295 44.528 1.00 38.03 231 GLY A O 1
ATOM 1759 N N . ALA A 1 232 ? -46.789 3.677 43.751 1.00 39.53 232 ALA A N 1
ATOM 1760 C CA . ALA A 1 232 ? -48.003 4.219 44.351 1.00 39.53 232 ALA A CA 1
ATOM 1761 C C . ALA A 1 232 ? -48.003 3.868 45.852 1.00 39.53 232 ALA A C 1
ATOM 1763 O O . ALA A 1 232 ? -48.471 2.806 46.254 1.00 39.53 232 ALA A O 1
ATOM 1764 N N . GLY A 1 233 ? -47.418 4.739 46.674 1.00 36.78 233 GLY A N 1
ATOM 1765 C CA . GLY A 1 233 ? -47.352 4.595 48.125 1.00 36.78 233 GLY A CA 1
ATOM 1766 C C . GLY A 1 233 ? -46.987 5.928 48.768 1.00 36.78 233 GLY A C 1
ATOM 1767 O O . GLY A 1 233 ? -45.853 6.374 48.671 1.00 36.78 233 GLY A O 1
ATOM 1768 N N . ALA A 1 234 ? -47.991 6.565 49.364 1.00 42.41 234 ALA A N 1
ATOM 1769 C CA . ALA A 1 234 ? -47.964 7.870 50.011 1.00 42.41 234 ALA A CA 1
ATOM 1770 C C . ALA A 1 234 ? -46.765 8.113 50.950 1.00 42.41 234 ALA A C 1
ATOM 1772 O O . ALA A 1 234 ? -46.385 7.242 51.730 1.00 42.41 234 ALA A O 1
ATOM 1773 N N . GLY A 1 235 ? -46.256 9.347 50.935 1.00 34.41 235 GLY A N 1
ATOM 1774 C CA . GLY A 1 235 ? -45.271 9.848 51.891 1.00 34.41 235 GLY A CA 1
ATOM 1775 C C . GLY A 1 235 ? -44.848 11.277 51.564 1.00 34.41 235 GLY A C 1
ATOM 1776 O O . GLY A 1 235 ? -43.867 11.493 50.865 1.00 34.41 235 GLY A O 1
ATOM 1777 N N . GLU A 1 236 ? -45.616 12.252 52.047 1.00 43.09 236 GLU A N 1
ATOM 1778 C CA . GLU A 1 236 ? -45.218 13.660 52.102 1.00 43.09 236 GLU A CA 1
ATOM 1779 C C . GLU A 1 236 ? -44.029 13.819 53.062 1.00 43.09 236 GLU A C 1
ATOM 1781 O O . GLU A 1 236 ? -44.184 13.582 54.258 1.00 43.09 236 GLU A O 1
ATOM 1786 N N . ASN A 1 237 ? -42.851 14.188 52.549 1.00 35.31 237 ASN A N 1
ATOM 1787 C CA . ASN A 1 237 ? -41.867 15.071 53.193 1.00 35.31 237 ASN A CA 1
ATOM 1788 C C . ASN A 1 237 ? -40.550 15.052 52.407 1.00 35.31 237 ASN A C 1
ATOM 1790 O O . ASN A 1 237 ? -39.895 14.024 52.308 1.00 35.31 237 ASN A O 1
ATOM 1794 N N . GLU A 1 238 ? -40.161 16.200 51.863 1.00 33.69 238 GLU A N 1
ATOM 1795 C CA . GLU A 1 238 ? -38.976 16.958 52.284 1.00 33.69 238 GLU A CA 1
ATOM 1796 C C . GLU A 1 238 ? -38.651 17.999 51.210 1.00 33.69 238 GLU A C 1
ATOM 1798 O O . GLU A 1 238 ? -38.374 17.707 50.047 1.00 33.69 238 GLU A O 1
ATOM 1803 N N . MET A 1 239 ? -38.701 19.259 51.637 1.00 39.19 239 MET A N 1
ATOM 1804 C CA . 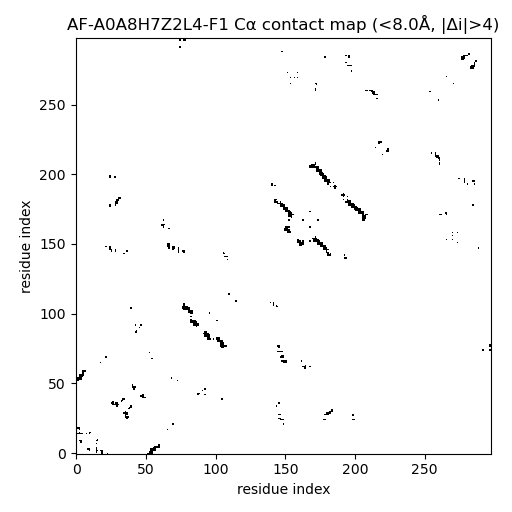MET A 1 239 ? -38.178 20.404 50.914 1.00 39.19 239 MET A CA 1
ATOM 1805 C C . MET A 1 239 ? -36.647 20.289 50.875 1.00 39.19 239 MET A C 1
ATOM 1807 O O . MET A 1 239 ? -35.956 20.796 51.754 1.00 39.19 239 MET A O 1
ATOM 1811 N N . GLY A 1 240 ? -36.126 19.590 49.868 1.00 32.88 240 GLY A N 1
ATOM 1812 C CA . GLY A 1 240 ? -34.707 19.527 49.534 1.00 32.88 240 GLY A CA 1
ATOM 1813 C C . GLY A 1 240 ? -34.431 20.328 48.268 1.00 32.88 240 GLY A C 1
ATOM 1814 O O . GLY A 1 240 ? -34.813 19.937 47.169 1.00 32.88 240 GLY A O 1
ATOM 1815 N N . THR A 1 241 ? -33.776 21.470 48.426 1.00 36.09 241 THR A N 1
ATOM 1816 C CA . THR A 1 241 ? -33.294 22.356 47.365 1.00 36.09 241 THR A CA 1
ATOM 1817 C C . THR A 1 241 ? -32.290 21.620 46.465 1.00 36.09 241 THR A C 1
ATOM 1819 O O . THR A 1 241 ? -31.088 21.652 46.707 1.00 36.09 241 THR A O 1
ATOM 1822 N N . ALA A 1 242 ? -32.760 20.967 45.405 1.00 33.78 242 ALA A N 1
ATOM 1823 C CA . ALA A 1 242 ? -31.924 20.558 44.281 1.00 33.78 242 ALA A CA 1
ATOM 1824 C C . ALA A 1 242 ? -32.382 21.359 43.062 1.00 33.78 242 ALA A C 1
ATOM 1826 O O . ALA A 1 242 ? -33.433 21.095 42.480 1.00 33.78 242 ALA A O 1
ATOM 1827 N N . GLY A 1 243 ? -31.619 22.404 42.724 1.00 32.22 243 GLY A N 1
ATOM 1828 C CA . GLY A 1 243 ? -31.785 23.126 41.463 1.00 32.22 243 GLY A CA 1
ATOM 1829 C C . GLY A 1 243 ? -31.696 22.166 40.270 1.00 32.22 243 GLY A C 1
ATOM 1830 O O . GLY A 1 243 ? -31.266 21.023 40.444 1.00 32.22 243 GLY A O 1
ATOM 1831 N N . PRO A 1 244 ? -32.089 22.596 39.056 1.00 38.12 244 PRO A N 1
ATOM 1832 C CA . PRO A 1 244 ? -31.941 21.749 37.883 1.00 38.12 244 PRO A CA 1
ATOM 1833 C C . PRO A 1 244 ? -30.477 21.324 37.833 1.00 38.12 244 PRO A C 1
ATOM 1835 O O . PRO A 1 244 ? -29.595 22.185 37.828 1.00 38.12 244 PRO A O 1
ATOM 1838 N N . ALA A 1 245 ? -30.226 20.014 37.890 1.00 40.06 245 ALA A N 1
ATOM 1839 C CA . ALA A 1 245 ? -28.908 19.444 37.684 1.00 40.06 245 ALA A CA 1
ATOM 1840 C C . ALA A 1 245 ? -28.509 19.789 36.247 1.00 40.06 245 ALA A C 1
ATOM 1842 O O . ALA A 1 245 ? -28.784 19.057 35.298 1.00 40.06 245 ALA A O 1
ATOM 1843 N N . GLY A 1 246 ? -27.977 20.999 36.087 1.00 35.00 246 GLY A N 1
ATOM 1844 C CA . GLY A 1 246 ? -27.402 21.484 34.858 1.00 35.00 246 GLY A CA 1
ATOM 1845 C C . GLY A 1 246 ? -26.309 20.512 34.473 1.00 35.00 246 GLY A C 1
ATOM 1846 O O . GLY A 1 246 ? -25.489 20.171 35.321 1.00 35.00 246 GLY A O 1
ATOM 1847 N N . ALA A 1 247 ? -26.388 20.054 33.223 1.00 41.06 247 ALA A N 1
ATOM 1848 C CA . ALA A 1 247 ? -25.343 19.392 32.457 1.00 41.06 247 ALA A CA 1
ATOM 1849 C C . ALA A 1 247 ? -24.228 18.825 33.341 1.00 41.06 247 ALA A C 1
ATOM 1851 O O . ALA A 1 247 ? -23.256 19.527 33.630 1.00 41.06 247 ALA A O 1
ATOM 1852 N N . ALA A 1 248 ? -24.396 17.573 33.786 1.00 42.22 248 ALA A N 1
ATOM 1853 C CA . ALA A 1 248 ? -23.310 16.826 34.396 1.00 42.22 248 ALA A CA 1
ATOM 1854 C C . ALA A 1 248 ? -22.072 17.019 33.514 1.00 42.22 248 ALA A C 1
ATOM 1856 O O . ALA A 1 248 ? -22.072 16.689 32.326 1.00 42.22 248 ALA A O 1
ATOM 1857 N N . VAL A 1 249 ? -21.066 17.681 34.082 1.00 45.94 249 VAL A N 1
ATOM 1858 C CA . VAL A 1 249 ? -19.780 17.887 33.432 1.00 45.94 249 VAL A CA 1
ATOM 1859 C C . VAL A 1 249 ? -19.261 16.498 33.102 1.00 45.94 249 VAL A C 1
ATOM 1861 O O . VAL A 1 249 ? -19.127 15.663 33.988 1.00 45.94 249 VAL A O 1
ATOM 1864 N N . ASP A 1 250 ? -19.042 16.252 31.817 1.00 51.19 250 ASP A N 1
ATOM 1865 C CA . ASP A 1 250 ? -18.575 14.987 31.266 1.00 51.19 250 ASP A CA 1
ATOM 1866 C C . ASP A 1 250 ? -17.204 14.629 31.862 1.00 51.19 250 ASP A C 1
ATOM 1868 O O . ASP A 1 250 ? -16.163 15.089 31.393 1.00 51.19 250 ASP A O 1
ATOM 1872 N N . THR A 1 251 ? -17.210 13.849 32.945 1.00 52.62 251 THR A N 1
ATOM 1873 C CA . THR A 1 251 ? -16.013 13.472 33.714 1.00 52.62 251 THR A CA 1
ATOM 1874 C C . THR A 1 251 ? -15.132 12.455 32.988 1.00 52.62 251 THR A C 1
ATOM 1876 O O . THR A 1 251 ? -14.036 12.156 33.457 1.00 52.62 251 THR A O 1
ATOM 1879 N N . GLY A 1 252 ? -15.570 11.931 31.837 1.00 55.41 252 GLY A N 1
ATOM 1880 C CA . GLY A 1 252 ? -14.820 10.935 31.073 1.00 55.41 252 GLY A CA 1
ATOM 1881 C C . GLY A 1 252 ? -14.740 9.558 31.740 1.00 55.41 252 GLY A C 1
ATOM 1882 O O . GLY A 1 252 ? -13.940 8.733 31.307 1.00 55.41 252 GLY A O 1
ATOM 1883 N N . GLU A 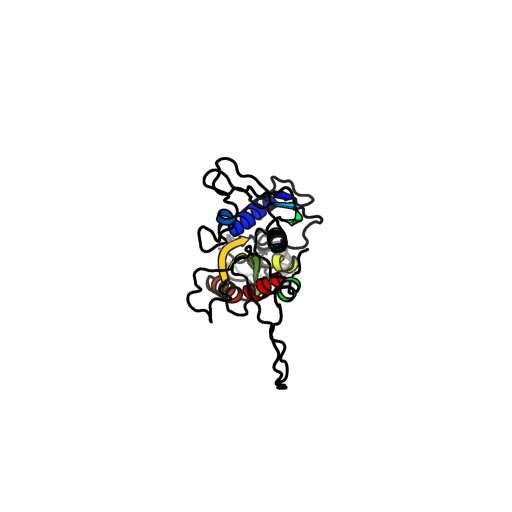1 253 ? -15.543 9.296 32.775 1.00 60.59 253 GLU A N 1
ATOM 1884 C CA . GLU A 1 253 ? -15.611 7.980 33.409 1.00 60.59 253 GLU A CA 1
ATOM 1885 C C . GLU A 1 253 ? -16.401 6.991 32.535 1.00 60.59 253 GLU A C 1
ATOM 1887 O O . GLU A 1 253 ? -17.497 7.288 32.047 1.00 60.59 253 GLU A O 1
ATOM 1892 N N . ASP A 1 254 ? -15.828 5.802 32.324 1.00 63.44 254 ASP A N 1
ATOM 1893 C CA . ASP A 1 254 ? -16.450 4.711 31.571 1.00 63.44 254 ASP A CA 1
ATOM 1894 C C . ASP A 1 254 ? -17.669 4.177 32.354 1.00 63.44 254 ASP A C 1
ATOM 1896 O O . ASP A 1 254 ? -17.536 3.410 33.310 1.00 63.44 254 ASP A O 1
ATOM 1900 N N . VAL A 1 255 ? -18.881 4.580 31.956 1.00 67.19 255 VAL A N 1
ATOM 1901 C CA . VAL A 1 255 ? -20.134 4.066 32.536 1.00 67.19 255 VAL A CA 1
ATOM 1902 C C . VAL A 1 255 ? -20.425 2.673 31.971 1.00 67.19 255 VAL A C 1
ATOM 1904 O O . VAL A 1 255 ? -20.634 2.503 30.769 1.00 67.19 255 VAL A O 1
ATOM 1907 N N . ALA A 1 256 ? -20.469 1.663 32.844 1.00 66.19 256 ALA A N 1
ATOM 1908 C CA . ALA A 1 256 ? -20.718 0.276 32.454 1.00 66.19 256 ALA A CA 1
ATOM 1909 C C . ALA A 1 256 ? -22.038 0.117 31.669 1.00 66.19 256 ALA A C 1
ATOM 1911 O O . ALA A 1 256 ? -23.090 0.596 32.087 1.00 66.19 256 ALA A O 1
ATOM 1912 N N . GLY A 1 257 ? -21.982 -0.580 30.528 1.00 71.88 257 GLY A N 1
ATOM 1913 C CA . GLY A 1 257 ? -23.142 -0.837 29.663 1.00 71.88 257 GLY A CA 1
ATOM 1914 C C . GLY A 1 257 ? -23.495 0.292 28.687 1.00 71.88 257 GLY A C 1
ATOM 1915 O O . GLY A 1 257 ? -24.371 0.104 27.845 1.00 71.88 257 GLY A O 1
ATOM 1916 N N . VAL A 1 258 ? -22.804 1.435 28.747 1.00 68.69 258 VAL A N 1
ATOM 1917 C CA . VAL A 1 258 ? -22.976 2.546 27.805 1.00 68.69 258 VAL A CA 1
ATOM 1918 C C . VAL A 1 258 ? -21.761 2.591 26.895 1.00 68.69 258 VAL A C 1
ATOM 1920 O O . VAL A 1 258 ? -20.656 2.912 27.325 1.00 68.69 258 VAL A O 1
ATOM 1923 N N . TRP A 1 259 ? -21.954 2.265 25.620 1.00 68.69 259 TRP A N 1
ATOM 1924 C CA . TRP A 1 259 ? -20.877 2.397 24.649 1.00 68.69 259 TRP A CA 1
ATOM 1925 C C . TRP A 1 259 ? -20.522 3.880 24.473 1.00 68.69 259 TRP A C 1
ATOM 1927 O O . TRP A 1 259 ? -21.392 4.705 24.187 1.00 68.69 259 TRP A O 1
ATOM 1937 N N . ARG A 1 260 ? -19.246 4.228 24.645 1.00 65.69 260 ARG A N 1
ATOM 1938 C CA . ARG A 1 260 ? -18.711 5.559 24.344 1.00 65.69 260 ARG A CA 1
ATOM 1939 C C . ARG A 1 260 ? -17.473 5.401 23.458 1.00 65.69 260 ARG A C 1
ATOM 1941 O O . ARG A 1 260 ? -16.632 4.549 23.755 1.00 65.69 260 ARG A O 1
ATOM 1948 N N . PRO A 1 261 ? -17.321 6.211 22.397 1.00 60.06 261 PRO A N 1
ATOM 1949 C CA . PRO A 1 261 ? -16.076 6.251 21.655 1.00 60.06 261 PRO A CA 1
ATOM 1950 C C . PRO A 1 261 ? -14.986 6.785 22.587 1.00 60.06 261 PRO A C 1
ATOM 1952 O O . PRO A 1 261 ? -15.156 7.825 23.233 1.00 60.06 261 PRO A O 1
ATOM 1955 N N . ARG A 1 262 ? -13.860 6.071 22.677 1.00 62.25 262 ARG A N 1
ATOM 1956 C CA . ARG A 1 262 ? -12.711 6.524 23.469 1.00 62.25 262 ARG A CA 1
ATOM 1957 C C . ARG A 1 262 ? -12.226 7.863 22.916 1.00 62.25 262 ARG A C 1
ATOM 1959 O O . ARG A 1 262 ? -11.912 7.989 21.733 1.00 62.25 262 ARG A O 1
ATOM 1966 N N . ARG A 1 263 ? -12.172 8.878 23.780 1.00 59.91 263 ARG A N 1
ATOM 1967 C CA . ARG A 1 263 ? -11.621 10.192 23.439 1.00 59.91 263 ARG A CA 1
ATOM 1968 C C . ARG A 1 263 ? -10.103 10.146 23.581 1.00 59.91 263 ARG A C 1
ATOM 1970 O O . ARG A 1 263 ? -9.587 10.048 24.689 1.00 59.91 263 ARG A O 1
ATOM 1977 N N . GLY A 1 264 ? -9.392 10.200 22.458 1.00 64.94 264 GLY A N 1
ATOM 1978 C CA . GLY A 1 264 ? -7.929 10.163 22.423 1.00 64.94 264 GLY A CA 1
ATOM 1979 C C . GLY A 1 264 ? -7.371 9.456 21.186 1.00 64.94 264 GLY A C 1
ATOM 1980 O O . GLY A 1 264 ? -8.099 8.869 20.385 1.00 64.94 264 GLY A O 1
ATOM 1981 N N . GLY A 1 265 ? -6.056 9.547 20.997 1.00 73.06 265 GLY A N 1
ATOM 1982 C CA . GLY A 1 265 ? -5.329 8.750 20.005 1.00 73.06 265 GLY A CA 1
ATOM 1983 C C . GLY A 1 265 ? -4.914 7.385 20.559 1.00 73.06 265 GLY A C 1
ATOM 1984 O O . GLY A 1 265 ? -5.042 7.121 21.752 1.00 73.06 265 GLY A O 1
ATOM 1985 N N . VAL A 1 266 ? -4.357 6.536 19.696 1.00 83.62 266 VAL A N 1
ATOM 1986 C CA . VAL A 1 266 ? -3.772 5.246 20.096 1.00 83.62 266 VAL A CA 1
ATOM 1987 C C . VAL A 1 266 ? -2.657 5.459 21.118 1.00 83.62 266 VAL A C 1
ATOM 1989 O O . VAL A 1 266 ? -1.810 6.343 20.950 1.00 83.62 266 VAL A O 1
ATOM 1992 N N . LYS A 1 267 ? -2.608 4.621 22.163 1.00 89.25 267 LYS A N 1
ATOM 1993 C CA . LYS A 1 267 ? -1.487 4.614 23.116 1.00 89.25 267 LYS A CA 1
ATOM 1994 C C . LYS A 1 267 ? -0.170 4.422 22.354 1.00 89.25 267 LYS A C 1
ATOM 1996 O O . LYS A 1 267 ? -0.028 3.476 21.582 1.00 89.25 267 LYS A O 1
ATOM 2001 N N . ARG A 1 268 ? 0.844 5.248 22.632 1.00 90.56 268 ARG A N 1
ATOM 2002 C CA . ARG A 1 268 ? 2.175 5.121 21.995 1.00 90.56 268 ARG A CA 1
ATOM 2003 C C . ARG A 1 268 ? 2.792 3.729 22.181 1.00 90.56 268 ARG A C 1
ATOM 2005 O O . ARG A 1 268 ? 3.455 3.234 21.279 1.00 90.56 268 ARG A O 1
ATOM 2012 N N . SER A 1 269 ? 2.523 3.076 23.314 1.00 93.62 269 SER A N 1
ATOM 2013 C CA . SER A 1 269 ? 2.947 1.695 23.576 1.00 93.62 269 SER A CA 1
ATOM 2014 C C . SER A 1 269 ? 2.300 0.675 22.634 1.00 93.62 269 SER A C 1
ATOM 2016 O O . SER A 1 269 ? 2.952 -0.288 22.247 1.00 93.62 269 SER A O 1
ATOM 2018 N N . VAL A 1 270 ? 1.042 0.873 22.229 1.00 93.62 270 VAL A N 1
ATOM 2019 C CA . VAL A 1 270 ? 0.366 0.022 21.236 1.00 93.62 270 VAL A CA 1
ATOM 2020 C C . VAL A 1 270 ? 1.008 0.222 19.865 1.00 93.62 270 VAL A C 1
ATOM 2022 O O . VAL A 1 270 ? 1.374 -0.763 19.237 1.00 93.62 270 VAL A O 1
ATOM 2025 N N . VAL A 1 271 ? 1.248 1.469 19.442 1.00 93.81 271 VAL A N 1
ATOM 2026 C CA . VAL A 1 271 ? 1.934 1.756 18.166 1.00 93.81 271 VAL A CA 1
ATOM 2027 C C . VAL A 1 271 ? 3.332 1.132 18.137 1.00 93.81 271 VAL A C 1
ATOM 2029 O O . VAL A 1 271 ? 3.684 0.473 17.165 1.00 93.81 271 VAL A O 1
ATOM 2032 N N . SER A 1 272 ? 4.102 1.265 19.223 1.00 95.12 272 SER A N 1
ATOM 2033 C CA . SER A 1 272 ? 5.426 0.641 19.341 1.00 95.12 272 SER A CA 1
ATOM 2034 C C . SER A 1 272 ? 5.358 -0.881 19.195 1.00 95.12 272 SER A C 1
ATOM 2036 O O . SER A 1 272 ? 6.165 -1.450 18.467 1.00 95.12 272 SER A O 1
ATOM 2038 N N . ARG A 1 273 ? 4.374 -1.536 19.831 1.00 96.00 273 ARG A N 1
ATOM 2039 C CA . ARG A 1 273 ? 4.163 -2.988 19.705 1.00 96.00 273 ARG A CA 1
ATOM 2040 C C . ARG A 1 273 ? 3.753 -3.399 18.291 1.00 96.00 273 ARG A C 1
ATOM 2042 O O . ARG A 1 273 ? 4.187 -4.446 17.827 1.00 96.00 273 ARG A O 1
ATOM 2049 N N . ILE A 1 274 ? 2.937 -2.597 17.600 1.00 95.75 274 ILE A N 1
ATOM 2050 C CA . ILE A 1 274 ? 2.568 -2.846 16.196 1.00 95.75 274 ILE A CA 1
ATOM 2051 C C . ILE A 1 274 ? 3.822 -2.831 15.321 1.00 95.75 274 ILE A C 1
ATOM 2053 O O . ILE A 1 274 ? 4.060 -3.783 14.583 1.00 95.75 274 ILE A O 1
ATOM 2057 N N . VAL A 1 275 ? 4.647 -1.787 15.442 1.00 95.50 275 VAL A N 1
ATOM 2058 C CA . VAL A 1 275 ? 5.896 -1.663 14.676 1.00 95.50 275 VAL A CA 1
ATOM 2059 C C . VAL A 1 275 ? 6.840 -2.824 14.977 1.00 95.50 275 VAL A C 1
ATOM 2061 O O . VAL A 1 275 ? 7.383 -3.424 14.054 1.00 95.50 275 VAL A O 1
ATOM 2064 N N . GLU A 1 276 ? 6.988 -3.192 16.248 1.00 95.06 276 GLU A N 1
ATOM 2065 C CA . GLU A 1 276 ? 7.803 -4.335 16.658 1.00 95.06 276 GLU A CA 1
ATOM 2066 C C . GLU A 1 276 ? 7.293 -5.653 16.054 1.00 95.06 276 GLU A C 1
ATOM 2068 O O . GLU A 1 276 ? 8.080 -6.415 15.504 1.00 95.06 276 GLU A O 1
ATOM 2073 N N . MET A 1 277 ? 5.984 -5.920 16.082 1.00 95.38 277 MET A N 1
ATOM 2074 C CA . MET A 1 277 ? 5.417 -7.141 15.492 1.00 95.38 277 MET A CA 1
ATOM 2075 C C . MET A 1 277 ? 5.567 -7.216 13.972 1.00 95.38 277 MET A C 1
ATOM 2077 O O . MET A 1 277 ? 5.665 -8.321 13.436 1.00 95.38 277 MET A O 1
ATOM 2081 N N . VAL A 1 278 ? 5.585 -6.067 13.294 1.00 95.19 278 VAL A N 1
ATOM 2082 C CA . VAL A 1 278 ? 5.774 -5.985 11.842 1.00 95.19 278 VAL A CA 1
ATOM 2083 C C . VAL A 1 278 ? 7.245 -6.153 11.455 1.00 95.19 278 VAL A C 1
ATOM 2085 O O . VAL A 1 278 ? 7.524 -6.877 10.505 1.00 95.19 278 VAL A O 1
ATOM 2088 N N . LEU A 1 279 ? 8.172 -5.501 12.168 1.00 92.88 279 LEU A N 1
ATOM 2089 C CA . LEU A 1 279 ? 9.591 -5.435 11.790 1.00 92.88 279 LEU A CA 1
ATOM 2090 C C . LEU A 1 279 ? 10.480 -6.507 12.433 1.00 92.88 279 LEU A C 1
ATOM 2092 O O . LEU A 1 279 ? 11.610 -6.693 11.982 1.00 92.88 279 LEU A O 1
ATOM 2096 N N . LYS A 1 280 ? 10.035 -7.174 13.507 1.00 90.88 280 LYS A N 1
ATOM 2097 C CA . LYS A 1 280 ? 10.829 -8.238 14.137 1.00 90.88 280 LYS A CA 1
ATOM 2098 C C . LYS A 1 280 ? 11.104 -9.363 13.138 1.00 90.88 280 LYS A C 1
ATOM 2100 O O . LYS A 1 280 ? 10.285 -9.642 12.267 1.00 90.88 280 LYS A O 1
ATOM 2105 N N . LYS A 1 281 ? 12.218 -10.067 13.338 1.00 87.69 281 LYS A N 1
ATOM 2106 C CA . LYS A 1 281 ? 12.529 -11.276 12.574 1.00 87.69 281 LYS A CA 1
ATOM 2107 C C . LYS A 1 281 ? 11.463 -12.354 12.813 1.00 87.69 281 LYS A C 1
ATOM 2109 O O . LYS A 1 281 ? 11.127 -12.626 13.968 1.00 87.69 281 LYS A O 1
ATOM 2114 N N . GLY A 1 282 ? 10.940 -12.950 11.746 1.00 87.25 282 GLY A N 1
ATOM 2115 C CA . GLY A 1 282 ? 9.764 -13.826 11.775 1.00 87.25 282 GLY A CA 1
ATOM 2116 C C . GLY A 1 282 ? 8.487 -13.094 12.202 1.00 87.25 282 GLY A C 1
ATOM 2117 O O . GLY A 1 282 ? 7.614 -13.682 12.835 1.00 87.25 282 GLY A O 1
ATOM 2118 N N . GLY A 1 283 ? 8.428 -11.778 11.991 1.00 90.94 283 GLY A N 1
ATOM 2119 C CA . GLY A 1 283 ? 7.240 -10.960 12.201 1.00 90.94 283 GLY A CA 1
ATOM 2120 C C . GLY A 1 283 ? 6.315 -10.972 10.990 1.00 90.94 283 GLY A C 1
ATOM 2121 O O . GLY A 1 283 ? 6.653 -11.489 9.928 1.00 90.94 283 GLY A O 1
ATOM 2122 N N . VAL A 1 284 ? 5.162 -10.317 11.133 1.00 94.31 284 VAL A N 1
ATOM 2123 C CA . VAL A 1 284 ? 4.119 -10.302 10.092 1.00 94.31 284 VAL A CA 1
ATOM 2124 C C . VAL A 1 284 ? 4.636 -9.688 8.789 1.00 94.31 284 VAL A C 1
ATOM 2126 O O . VAL A 1 284 ? 4.298 -10.151 7.704 1.00 94.31 284 VAL A O 1
ATOM 2129 N N . GLY A 1 285 ? 5.487 -8.660 8.873 1.00 92.88 285 GLY A N 1
ATOM 2130 C CA . GLY A 1 285 ? 6.069 -8.050 7.682 1.00 92.88 285 GLY A CA 1
ATOM 2131 C C . GLY A 1 285 ? 6.972 -9.010 6.906 1.00 92.88 285 GLY A C 1
ATOM 2132 O O . GLY A 1 285 ? 6.959 -8.990 5.678 1.00 92.88 285 GLY A O 1
ATOM 2133 N N . GLU A 1 286 ? 7.733 -9.859 7.603 1.00 90.81 286 GLU A N 1
ATOM 2134 C CA . GLU A 1 286 ? 8.647 -10.819 6.972 1.00 90.81 286 GLU A CA 1
ATOM 2135 C C . GLU A 1 286 ? 7.853 -11.956 6.334 1.00 90.81 286 GLU A C 1
ATOM 2137 O O . GLU A 1 286 ? 8.086 -12.262 5.169 1.00 90.81 286 GLU A O 1
ATOM 2142 N N . GLU A 1 287 ? 6.849 -12.482 7.042 1.00 92.06 287 GLU A N 1
ATOM 2143 C CA . GLU A 1 287 ? 5.943 -13.519 6.533 1.00 92.06 287 GLU A CA 1
ATOM 2144 C C . GLU A 1 287 ? 5.221 -13.078 5.252 1.00 92.06 287 GLU A C 1
ATOM 2146 O O . GLU A 1 287 ? 5.174 -13.822 4.271 1.00 92.06 287 GLU A O 1
ATOM 2151 N N . VAL A 1 288 ? 4.691 -11.848 5.224 1.00 93.12 288 VAL A N 1
ATOM 2152 C CA . VAL A 1 288 ? 4.004 -11.313 4.038 1.00 93.12 288 VAL A CA 1
ATOM 2153 C C . VAL A 1 288 ? 4.983 -11.123 2.880 1.00 93.12 288 VAL A C 1
ATOM 2155 O O . VAL A 1 288 ? 4.689 -11.531 1.757 1.00 93.12 288 VAL A O 1
ATOM 2158 N N . MET A 1 289 ? 6.154 -10.529 3.130 1.00 89.88 289 MET A N 1
ATOM 2159 C CA . MET A 1 289 ? 7.148 -10.294 2.079 1.00 89.88 289 MET A CA 1
ATOM 2160 C C . MET A 1 289 ? 7.713 -11.604 1.521 1.00 89.88 289 MET A C 1
ATOM 2162 O O . MET A 1 289 ? 7.874 -11.715 0.309 1.00 89.88 289 MET A O 1
ATOM 2166 N N . GLU A 1 290 ? 7.982 -12.599 2.367 1.00 87.81 290 GLU A N 1
ATOM 2167 C CA . GLU A 1 290 ? 8.410 -13.938 1.948 1.00 87.81 290 GLU A CA 1
ATOM 2168 C C . GLU A 1 290 ? 7.313 -14.651 1.148 1.00 87.81 290 GLU A C 1
ATOM 2170 O O . GLU A 1 290 ? 7.583 -15.188 0.071 1.00 87.81 290 GLU A O 1
ATOM 2175 N N . GLY A 1 291 ? 6.064 -14.592 1.621 1.00 88.94 291 GLY A N 1
ATOM 2176 C CA . GLY A 1 291 ? 4.911 -15.157 0.924 1.00 88.94 291 GLY A CA 1
ATOM 2177 C C . GLY A 1 291 ? 4.740 -14.581 -0.483 1.00 88.94 291 GLY A C 1
ATOM 2178 O O . GLY A 1 291 ? 4.535 -15.335 -1.435 1.00 88.94 291 GLY A O 1
ATOM 2179 N N . LEU A 1 292 ? 4.912 -13.265 -0.640 1.00 89.19 292 LEU A N 1
ATOM 2180 C CA . LEU A 1 292 ? 4.862 -12.594 -1.942 1.00 89.19 292 LEU A CA 1
ATOM 2181 C C . LEU A 1 292 ? 5.971 -13.053 -2.893 1.00 89.19 292 LEU A C 1
ATOM 2183 O O . LEU A 1 292 ? 5.745 -13.120 -4.099 1.00 89.19 292 LEU A O 1
ATOM 2187 N N . GLU A 1 293 ? 7.152 -13.417 -2.391 1.00 82.69 293 GLU A N 1
ATOM 2188 C CA . GLU A 1 293 ? 8.192 -13.983 -3.254 1.00 82.69 293 GLU A CA 1
ATOM 2189 C C . GLU A 1 293 ? 7.915 -15.421 -3.703 1.00 82.69 293 GLU A C 1
ATOM 2191 O O . GLU A 1 293 ? 8.531 -15.909 -4.656 1.00 82.69 293 GLU A O 1
ATOM 2196 N N . GLY A 1 294 ? 7.067 -16.145 -2.976 1.00 80.50 294 GLY A N 1
ATOM 2197 C CA . GLY A 1 294 ? 6.607 -17.474 -3.368 1.00 80.50 294 GLY A CA 1
ATOM 2198 C C . GLY A 1 294 ? 5.658 -17.442 -4.567 1.00 80.50 294 GLY A C 1
ATOM 2199 O O . GLY A 1 294 ? 5.435 -18.478 -5.188 1.00 80.50 294 GLY A O 1
ATOM 2200 N N . VAL A 1 295 ? 5.115 -16.270 -4.907 1.00 84.62 295 VAL A N 1
ATOM 2201 C CA . VAL A 1 295 ? 4.157 -16.113 -5.999 1.00 84.62 295 VAL A CA 1
ATOM 2202 C C . VAL A 1 295 ? 4.891 -16.071 -7.338 1.00 84.62 295 VAL A C 1
ATOM 2204 O O . VAL A 1 295 ? 5.619 -15.128 -7.649 1.00 84.62 295 VAL A O 1
ATOM 2207 N N . GLU A 1 296 ? 4.668 -17.091 -8.164 1.00 76.19 296 GLU A N 1
ATOM 2208 C CA . GLU A 1 296 ? 5.074 -17.072 -9.567 1.00 76.19 296 GLU A CA 1
ATOM 2209 C C . GLU A 1 296 ? 4.119 -16.170 -10.351 1.00 76.19 296 GLU A C 1
ATOM 2211 O O . GLU A 1 296 ? 2.953 -16.495 -10.567 1.00 76.19 296 GLU A O 1
ATOM 2216 N N . VAL A 1 297 ? 4.617 -15.007 -10.762 1.00 68.81 297 VAL A N 1
ATOM 2217 C CA . VAL A 1 297 ? 3.915 -14.119 -11.693 1.00 68.81 297 VAL A CA 1
ATOM 2218 C C . VAL A 1 297 ? 4.443 -14.419 -13.098 1.00 68.81 297 VAL A C 1
ATOM 2220 O O . VAL A 1 297 ? 5.643 -14.640 -13.244 1.00 68.81 297 VAL A O 1
ATOM 2223 N N . GLY A 1 298 ? 3.561 -14.504 -14.100 1.00 55.31 298 GLY A N 1
ATOM 2224 C CA . GLY A 1 298 ? 3.854 -15.010 -15.458 1.00 55.31 298 GLY A CA 1
ATOM 2225 C C . GLY A 1 298 ? 5.011 -14.354 -16.208 1.00 55.31 298 GLY A C 1
ATOM 2226 O O . GLY A 1 298 ? 5.478 -13.260 -15.802 1.00 55.31 298 GLY A O 1
#

Foldseek 3Di:
DFEAAPPDDSPDPLRVVLVVVLVLLLQLAAADCCQHLQNLQDLAPVDGDDDDDHHYDPDHDQARCNQVSQLVVQLVLQQDWDFDWDDRPDPDTDGDPDPVPTDRSFDADDPVVVVVVPDPDDDDDDDDDDDDDPPDDPPPAGQHTRKGKWKWFDDPLDIDTPDGRVCLQRGLWIKIWIKHGYQPVPPDVVPNHAFIDTRDIDIDDGNNVVDAWFDDLVRDPVNVVVVVPPDPDDDDDDDDDDDPPPDDDCPQDDDPPTGGRRPDDDDPVSVVVVCCQCRPDVHPVRVVSVVSSVDDDD

Mean predicted aligned error: 13.81 Å

Sequence (298 aa):
MSIEIPGLRDDDSLPVFLAEMMREALMVSGSGERDELKGRLVINGGWHWRIYIDILLVSPPLSYPLPLLSLTTHLALLSTKLPRLISGDEEDPMFDDDWAAAEYLYPRRPSRAQEQQQKIPSSATSATKTTTATTTTPSILHPFRPPVTLLVISVGDNIIFDPSREEIAVAEAVLAVSIGRDTAIAQDESTANNTLKLLSIRTIDPPSRITNPGVPNSENAATIGFAAGGGAGAGENEMGTAGPAGAAVDTGEDVAGVWRPRRGGVKRSVVSRIVEMVLKKGGVGEEVMEGLEGVEVG

InterPro domains:
  IPR027408 PNPase/RNase PH domain superfamily [G3DSA:3.30.230.70] (1-204)
  IPR050590 Exosome complex component Rrp42 subfamily [PTHR11097] (10-293)

Nearest PDB structures (foldseek):
  8pel-assembly1_E  TM=8.639E-01  e=4.463E-22  Thermochaetoides thermophila DSM 1495
  8r1o-assembly1_E  TM=8.931E-01  e=4.628E-21  Thermochaetoides thermophila DSM 1495
  5k36-assembly1_E  TM=8.847E-01  e=8.372E-08  Saccharomyces cerevisiae S288C
  4oo1-assembly1_E  TM=8.693E-01  e=2.616E-07  Saccharomyces cerevisiae S288C
  2c39-assembly4_W  TM=7.140E-01  e=2.111E-03  Saccharolobus solfataricus

Secondary structure (DSSP, 8-state):
-EEE-TTS-TTSHHHHHHHHHHHHHHHH--SSTTTSHHHHTB-SSS-B-----EEE-SS--SS-SHHHHHHHHHHHHHH-EEPPBS-SSSSS--B-S-GGGPEESSPPPPPHHHHTTS------------------------S----EEEEEEEETTEEEES--HHHHHH-SEEEEEEEEE--TTTTSTTTTT--EEEEEEEEE--GGGTSPPPPPTTT-HHHHHHHTTS-------------------------TT------SPPPHHHHHHHHHHHHSTTSHHHHHHHHHHT----